Protein AF-A0A955ZT16-F1 (afdb_monomer)

pLDDT: mean 84.68, std 22.2, range [23.47, 98.69]

Sequence (341 aa):
ATGRRGGAEPEDATGRRGGAEPEDAMVRRGGAEPEDAMVRRAILPEAPVWLAEPPLEPLRGFLESAGLPVPRSAGREDDGSLELLEDVGSRTLRDVPDDRREALYREACTLVPRLQRLEADPSRIPAFGRVYDRALVETKGWKWLHWTLPGLLGRPPDTTGSERTRQAFERLAECVLPAPRRLAHRDFKAENLHWRPASDTEAERLVMIDVQGAFMAPPEYDLVCLLYDLQVDLPESLVRALLVETRAQLPDAPPAAESDLRFDALATLRLAKDVSHVVHAGLVRGDRRRWSEIPRGLALLGRAAGRLESRIPELRALTSVIQTLTQAAESADSSRRGRDG

Mean predicted aligned error: 9.72 Å

Foldseek 3Di:
DDDDDDDDDDDDDDDDDDDDDDDDDDDDDDDDDDDPPCLVLPVQDDQDDDDDQDQPPPVQVVCVVLVHFAWDWPDADPVRPDTHTHDLDQAFLLPDDPVCNLVVVLVLLQSLQSQQPDDDDCVRVVQAVFEPDPVLLVSLLSLLQRQVCCLQVVHGDDPVLNVLSVLLSVVLCVLWVVAFWGKDQQQLARSQWRWDPDDPVGHIDIHGPSSSPIHTGHSCQSLLNYLLDLSDDDDVVSSVVSQQVSLCSHPPSDDPVSSLLNSLSSNLSVLSNVLSVQSCCCSPVVPNVSVVSNLSSLVSNLVSLVVCCVVRVSSVSVNVSSVVSNVSVVVVVVVVVVVVD

Structure (mmCIF, N/CA/C/O backbone):
data_AF-A0A955ZT16-F1
#
_entry.id   AF-A0A955ZT16-F1
#
loop_
_atom_site.group_PDB
_atom_site.id
_atom_site.type_symbol
_atom_site.label_atom_id
_atom_site.label_alt_id
_atom_site.label_comp_id
_atom_site.label_asym_id
_atom_site.label_entity_id
_atom_site.label_seq_id
_atom_site.pdbx_PDB_ins_code
_atom_site.Cartn_x
_atom_site.Cartn_y
_atom_site.Cartn_z
_atom_site.occupancy
_atom_site.B_iso_or_equiv
_atom_site.auth_seq_id
_atom_site.auth_comp_id
_atom_site.auth_asym_id
_atom_site.auth_atom_id
_atom_site.pdbx_PDB_model_num
ATOM 1 N N . ALA A 1 1 ? -5.327 34.163 -70.316 1.00 35.75 1 ALA A N 1
ATOM 2 C CA . ALA A 1 1 ? -4.924 35.512 -70.759 1.00 35.75 1 ALA A CA 1
ATOM 3 C C . ALA A 1 1 ? -5.087 36.449 -69.564 1.00 35.75 1 ALA A C 1
ATOM 5 O O . ALA A 1 1 ? -6.206 36.708 -69.163 1.00 35.75 1 ALA A O 1
ATOM 6 N N . THR A 1 2 ? -4.057 36.579 -68.728 1.00 30.08 2 THR A N 1
ATOM 7 C CA . THR A 1 2 ? -3.019 37.635 -68.767 1.00 30.08 2 THR A CA 1
ATOM 8 C C . THR A 1 2 ? -3.525 39.025 -68.395 1.00 30.08 2 THR A C 1
ATOM 10 O O . THR A 1 2 ? -4.251 39.644 -69.162 1.00 30.08 2 THR A O 1
ATOM 13 N N . GLY A 1 3 ? -2.961 39.543 -67.300 1.00 29.81 3 GLY A N 1
ATOM 14 C CA . GLY A 1 3 ? -2.811 40.973 -67.026 1.00 29.81 3 GLY A CA 1
ATOM 15 C C . GLY A 1 3 ? -3.771 41.494 -65.957 1.00 29.81 3 GLY A C 1
ATOM 16 O O . GLY A 1 3 ? -4.921 41.102 -65.923 1.00 29.81 3 GLY A O 1
ATOM 17 N N . ARG A 1 4 ? -3.380 42.397 -65.062 1.00 30.69 4 ARG A N 1
ATOM 18 C CA . ARG A 1 4 ? -2.093 43.064 -64.841 1.00 30.69 4 ARG A CA 1
ATOM 19 C C . ARG A 1 4 ? -2.188 43.761 -63.476 1.00 30.69 4 ARG A C 1
ATOM 21 O O . ARG A 1 4 ? -3.272 44.083 -63.009 1.00 30.69 4 ARG A O 1
ATOM 28 N N . ARG A 1 5 ? -1.016 43.967 -62.880 1.00 30.09 5 ARG A N 1
ATOM 29 C CA . ARG A 1 5 ? -0.729 44.701 -61.642 1.00 30.09 5 ARG A CA 1
ATOM 30 C C . ARG A 1 5 ? -1.315 46.118 -61.630 1.00 30.09 5 ARG A C 1
ATOM 32 O O . ARG A 1 5 ? -1.363 46.754 -62.679 1.00 30.09 5 ARG A O 1
ATOM 39 N N . GLY A 1 6 ? -1.551 46.640 -60.428 1.00 27.83 6 GLY A N 1
ATOM 40 C CA . GLY A 1 6 ? -1.586 48.080 -60.179 1.00 27.83 6 GLY A CA 1
ATOM 41 C C . GLY A 1 6 ? -2.293 48.435 -58.877 1.00 27.83 6 GLY A C 1
ATOM 42 O O . GLY A 1 6 ? -3.496 48.642 -58.887 1.00 27.83 6 GLY A O 1
ATOM 43 N N . GLY A 1 7 ? -1.547 48.505 -57.775 1.00 25.44 7 GLY A N 1
ATOM 44 C CA . GLY A 1 7 ? -2.007 49.088 -56.518 1.00 25.44 7 GLY A CA 1
ATOM 45 C C . GLY A 1 7 ? -0.900 49.976 -55.968 1.00 25.44 7 GLY A C 1
ATOM 46 O O . GLY A 1 7 ? 0.077 49.466 -55.429 1.00 25.44 7 GLY A O 1
ATOM 47 N N . ALA A 1 8 ? -1.035 51.278 -56.198 1.00 28.58 8 ALA A N 1
ATOM 48 C CA . ALA A 1 8 ? -0.350 52.338 -55.479 1.00 28.58 8 ALA A CA 1
ATOM 49 C C . ALA A 1 8 ? -1.450 53.143 -54.777 1.00 28.58 8 ALA A C 1
ATOM 51 O O . ALA A 1 8 ? -2.453 53.486 -55.408 1.00 28.58 8 ALA A O 1
ATOM 52 N N . GLU A 1 9 ? -1.273 53.362 -53.479 1.00 29.47 9 GLU A N 1
ATOM 53 C CA . GLU A 1 9 ? -2.104 54.235 -52.647 1.00 29.47 9 GLU A CA 1
ATOM 54 C C . GLU A 1 9 ? -2.032 55.688 -53.145 1.00 29.47 9 GLU A C 1
ATOM 56 O O . GLU A 1 9 ? -1.082 56.068 -53.843 1.00 29.47 9 GLU A O 1
ATOM 61 N N . PRO A 1 10 ? -3.039 56.507 -52.804 1.00 32.72 10 PRO A N 1
ATOM 62 C CA . PRO A 1 10 ? -2.768 57.445 -51.716 1.00 32.72 10 PRO A CA 1
ATOM 63 C C . PRO A 1 10 ? -3.939 57.686 -50.748 1.00 32.72 10 PRO A C 1
ATOM 65 O O . PRO A 1 10 ? -5.116 57.511 -51.065 1.00 32.72 10 PRO A O 1
ATOM 68 N N . GLU A 1 11 ? -3.534 58.127 -49.560 1.00 27.70 11 GLU A N 1
ATOM 69 C CA . GLU A 1 11 ? -4.298 58.756 -48.482 1.00 27.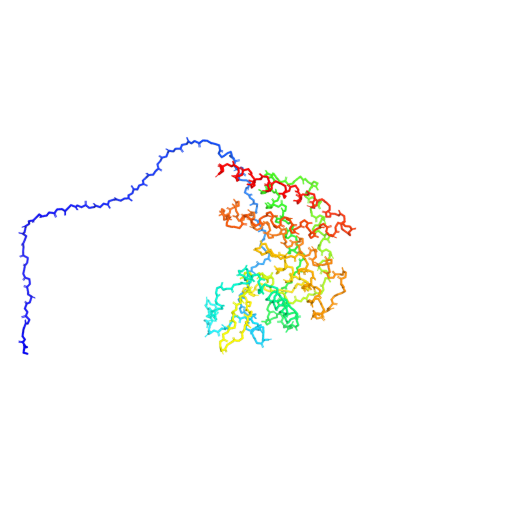70 11 GLU A CA 1
ATOM 70 C C . GLU A 1 11 ? -5.130 59.960 -48.980 1.00 27.70 11 GLU A C 1
ATOM 72 O O . GLU A 1 11 ? -4.663 60.727 -49.820 1.00 27.70 11 GLU A O 1
ATOM 77 N N . ASP A 1 12 ? -6.356 60.161 -48.479 1.00 27.81 12 ASP A N 1
ATOM 78 C CA . ASP A 1 12 ? -6.612 61.089 -47.362 1.00 27.81 12 ASP A CA 1
ATOM 79 C C . ASP A 1 12 ? -8.114 61.150 -46.968 1.00 27.81 12 ASP A C 1
ATOM 81 O O . ASP A 1 12 ? -9.025 60.739 -47.688 1.00 27.81 12 ASP A O 1
ATOM 85 N N . ALA A 1 13 ? -8.321 61.639 -45.753 1.00 26.98 13 ALA A N 1
ATOM 86 C CA . ALA A 1 13 ? -9.442 61.586 -44.829 1.00 26.98 13 ALA A CA 1
ATOM 87 C C . ALA A 1 13 ? -10.835 62.100 -45.273 1.00 26.98 13 ALA A C 1
ATOM 89 O O . ALA A 1 13 ? -10.992 63.160 -45.871 1.00 26.98 13 ALA A O 1
ATOM 90 N N . THR A 1 14 ? -11.896 61.441 -44.784 1.00 27.39 14 THR A N 1
ATOM 91 C CA . THR A 1 14 ? -12.759 61.894 -43.655 1.00 27.39 14 THR A CA 1
ATOM 92 C C . THR A 1 14 ? -14.163 61.265 -43.718 1.00 27.39 14 THR A C 1
ATOM 94 O O . THR A 1 14 ? -14.850 61.357 -44.729 1.00 27.39 14 THR A O 1
ATOM 97 N N . GLY A 1 15 ? -14.651 60.705 -42.597 1.00 25.75 15 GLY A N 1
ATOM 98 C CA . GLY A 1 15 ? -16.102 60.537 -42.402 1.00 25.75 15 GLY A CA 1
ATOM 99 C C . GLY A 1 15 ? -16.607 59.376 -41.537 1.00 25.75 15 GLY A C 1
ATOM 100 O O . GLY A 1 15 ? -17.203 58.455 -42.070 1.00 25.75 15 GLY A O 1
ATOM 101 N N . ARG A 1 16 ? -16.493 59.519 -40.204 1.00 27.94 16 ARG A N 1
ATOM 102 C CA . ARG A 1 16 ? -17.400 59.014 -39.136 1.00 27.94 16 ARG A CA 1
ATOM 103 C C . ARG A 1 16 ? -17.856 57.535 -39.152 1.00 27.94 16 ARG A C 1
ATOM 105 O O . ARG A 1 16 ? -18.678 57.161 -39.980 1.00 27.94 16 ARG A O 1
ATOM 112 N N . ARG A 1 17 ? -17.611 56.826 -38.033 1.00 26.38 17 ARG A N 1
ATOM 113 C CA . ARG A 1 17 ? -18.632 56.354 -37.048 1.00 26.38 17 ARG A CA 1
ATOM 114 C C . ARG A 1 17 ? -18.055 55.310 -36.071 1.00 26.38 17 ARG A C 1
ATOM 116 O O . ARG A 1 17 ? -17.414 54.377 -36.522 1.00 26.38 17 ARG A O 1
ATOM 123 N N . GLY A 1 18 ? -18.416 55.449 -34.786 1.00 27.55 18 GLY A N 1
ATOM 124 C CA . GLY A 1 18 ? -18.412 54.407 -33.736 1.00 27.55 18 GLY A CA 1
ATOM 125 C C . GLY A 1 18 ? -17.019 54.018 -33.239 1.00 27.55 18 GLY A C 1
ATOM 126 O O . GLY A 1 18 ? -16.232 53.477 -33.992 1.00 27.55 18 GLY A O 1
ATOM 127 N N . GLY A 1 19 ? -16.607 54.324 -32.013 1.00 27.28 19 GLY A N 1
ATOM 128 C CA . GLY A 1 19 ? -17.303 54.023 -30.762 1.00 27.28 19 GLY A CA 1
ATOM 129 C C . GLY A 1 19 ? -16.422 53.008 -30.035 1.00 27.28 19 GLY A C 1
ATOM 130 O O . GLY A 1 19 ? -16.426 51.836 -30.393 1.00 27.28 19 GLY A O 1
ATOM 131 N N . ALA A 1 20 ? -15.575 53.508 -29.137 1.00 25.95 20 ALA A N 1
ATOM 132 C CA . ALA A 1 20 ? -14.550 52.741 -28.447 1.00 25.95 20 ALA A CA 1
ATOM 133 C C . ALA A 1 20 ? -15.131 51.904 -27.292 1.00 25.95 20 ALA A C 1
ATOM 135 O O . ALA A 1 20 ? -16.044 52.355 -26.605 1.00 25.95 20 ALA A O 1
ATOM 136 N N . GLU A 1 21 ? -14.491 50.747 -27.102 1.00 31.50 21 GLU A N 1
ATOM 137 C CA . GLU A 1 21 ? -14.477 49.836 -25.944 1.00 31.50 21 GLU A CA 1
ATOM 138 C C . GLU A 1 21 ? -15.718 48.978 -25.646 1.00 31.50 21 GLU A C 1
ATOM 140 O O . GLU A 1 21 ? -16.863 49.353 -25.899 1.00 31.50 21 GLU A O 1
ATOM 145 N N . PRO A 1 22 ? -15.458 47.779 -25.095 1.00 32.53 22 PRO A N 1
ATOM 146 C CA . PRO A 1 22 ? -15.876 47.600 -23.714 1.00 32.53 22 PRO A CA 1
ATOM 147 C C . PRO A 1 22 ? -14.778 47.041 -22.805 1.00 32.53 22 PRO A C 1
ATOM 149 O O . PRO A 1 22 ? -14.162 46.003 -23.060 1.00 32.53 22 PRO A O 1
ATOM 152 N N . GLU A 1 23 ? -14.619 47.761 -21.699 1.00 28.44 23 GLU A N 1
ATOM 153 C CA . GLU A 1 23 ? -14.318 47.252 -20.370 1.00 28.44 23 GLU A CA 1
ATOM 154 C C . GLU A 1 23 ? -15.235 46.071 -20.007 1.00 28.44 23 GLU A C 1
ATOM 156 O O . GLU A 1 23 ? -16.433 46.110 -20.270 1.00 28.44 23 GLU A O 1
ATOM 161 N N . ASP A 1 24 ? -14.694 45.067 -19.316 1.00 27.75 24 ASP A N 1
ATOM 162 C CA . ASP A 1 24 ? -15.475 44.283 -18.355 1.00 27.75 24 ASP A CA 1
ATOM 163 C C . ASP A 1 24 ? -14.572 43.871 -17.185 1.00 27.75 24 ASP A C 1
ATOM 165 O O . ASP A 1 24 ? -14.144 42.729 -17.003 1.00 27.75 24 ASP A O 1
ATOM 169 N N . ALA A 1 25 ? -14.252 44.878 -16.375 1.00 24.16 25 ALA A N 1
ATOM 170 C CA . ALA A 1 25 ? -13.878 44.700 -14.986 1.00 24.16 25 ALA A CA 1
ATOM 171 C C . ALA A 1 25 ? -15.168 44.664 -14.157 1.00 24.16 25 ALA A C 1
ATOM 173 O O . ALA A 1 25 ? -15.783 45.703 -13.926 1.00 24.16 25 ALA A O 1
ATOM 174 N N . MET A 1 26 ? -15.569 43.490 -13.659 1.00 25.55 26 MET A N 1
ATOM 175 C CA . MET A 1 26 ? -16.641 43.411 -12.664 1.00 25.55 26 MET A CA 1
ATOM 176 C C . MET A 1 26 ? -16.084 43.117 -11.272 1.00 25.55 26 MET A C 1
ATOM 178 O O . MET A 1 26 ? -15.785 41.988 -10.885 1.00 25.55 26 MET A O 1
ATOM 182 N N . VAL A 1 27 ? -15.986 44.205 -10.514 1.00 24.95 27 VAL A N 1
ATOM 183 C CA . VAL A 1 27 ? -15.870 44.269 -9.059 1.00 24.95 27 VAL A CA 1
ATOM 184 C C . VAL A 1 27 ? -17.076 43.580 -8.409 1.00 24.95 27 VAL A C 1
ATOM 186 O O . VAL A 1 27 ? -18.221 43.854 -8.761 1.00 24.95 27 VAL A O 1
ATOM 189 N N . ARG A 1 28 ? -16.843 42.768 -7.371 1.00 23.47 28 ARG A N 1
ATOM 190 C CA . ARG A 1 28 ? -17.842 42.512 -6.320 1.00 23.47 28 ARG A CA 1
ATOM 191 C C . ARG A 1 28 ? -17.240 42.828 -4.951 1.00 23.47 28 ARG A C 1
ATOM 193 O O . ARG A 1 28 ? -16.303 42.169 -4.511 1.00 23.47 28 ARG A O 1
ATOM 200 N N . ARG A 1 29 ? -17.804 43.832 -4.271 1.00 24.80 29 ARG A N 1
ATOM 201 C CA . ARG A 1 29 ? -17.676 44.049 -2.822 1.00 24.80 29 ARG A CA 1
ATOM 202 C C . ARG A 1 29 ? -19.006 43.710 -2.151 1.00 24.80 29 ARG A C 1
ATOM 204 O O . ARG A 1 29 ? -20.040 44.172 -2.612 1.00 24.80 29 ARG A O 1
ATOM 211 N N . GLY A 1 30 ? -18.914 43.024 -1.012 1.00 24.45 30 GLY A N 1
ATOM 212 C CA . GLY A 1 30 ? -19.790 43.227 0.145 1.00 24.45 30 GLY A CA 1
ATOM 213 C C . GLY A 1 30 ? -21.131 42.495 0.152 1.00 24.45 30 GLY A C 1
ATOM 214 O O . GLY A 1 30 ? -22.136 43.033 -0.288 1.00 24.45 30 GLY A O 1
ATOM 215 N N . GLY A 1 31 ? -21.150 41.331 0.795 1.00 24.73 31 GLY A N 1
ATOM 216 C CA . GLY A 1 31 ? -22.332 40.765 1.438 1.00 24.73 31 GLY A CA 1
ATOM 217 C C . GLY A 1 31 ? -21.852 39.934 2.620 1.00 24.73 31 GLY A C 1
ATOM 218 O O . GLY A 1 31 ? -21.336 38.840 2.422 1.00 24.73 31 GLY A O 1
ATOM 219 N N . ALA A 1 32 ? -21.905 40.498 3.823 1.00 38.75 32 ALA A N 1
ATOM 220 C CA . ALA A 1 32 ? -21.691 39.745 5.049 1.00 38.75 32 ALA A CA 1
ATOM 221 C C . ALA A 1 32 ? -23.052 39.206 5.493 1.00 38.75 32 ALA A C 1
ATOM 223 O O . ALA A 1 32 ? -23.918 39.999 5.839 1.00 38.75 32 ALA A O 1
ATOM 224 N N . GLU A 1 33 ? -23.212 37.886 5.482 1.00 31.16 33 GLU A N 1
ATOM 225 C CA . GLU A 1 33 ? -24.205 37.161 6.277 1.00 31.16 33 GLU A CA 1
ATOM 226 C C . GLU A 1 33 ? -23.503 35.934 6.904 1.00 31.16 33 GLU A C 1
ATOM 228 O O . GLU A 1 33 ? -22.487 35.469 6.372 1.00 31.16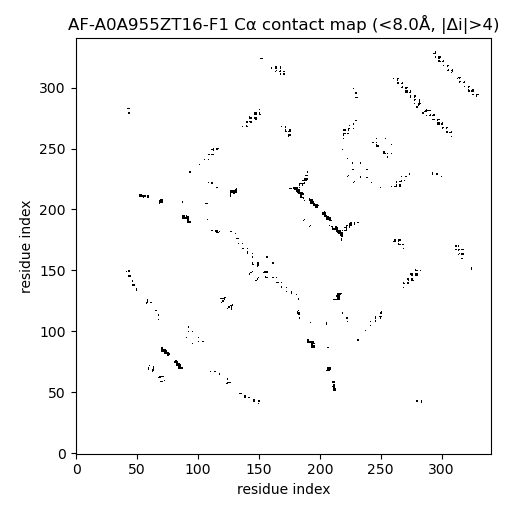 33 GLU A O 1
ATOM 233 N N . PRO A 1 34 ? -23.953 35.497 8.089 1.00 44.47 34 PRO A N 1
ATOM 234 C CA . PRO A 1 34 ? -23.106 34.996 9.164 1.00 44.47 34 PRO A CA 1
ATOM 235 C C . PRO A 1 34 ? -23.159 33.463 9.296 1.00 44.47 34 PRO A C 1
ATOM 237 O O . PRO A 1 34 ? -24.003 32.809 8.702 1.00 44.47 34 PRO A O 1
ATOM 240 N N . GLU A 1 35 ? -22.279 32.903 10.134 1.00 33.12 35 GLU A N 1
ATOM 241 C CA . GLU A 1 35 ? -22.298 31.496 10.596 1.00 33.12 35 GLU A CA 1
ATOM 242 C C . GLU A 1 35 ? -21.611 30.406 9.752 1.00 33.12 35 GLU A C 1
ATOM 244 O O . GLU A 1 35 ? -22.039 29.258 9.770 1.00 33.12 35 GLU A O 1
ATOM 249 N N . ASP A 1 36 ? -20.440 30.668 9.172 1.00 32.50 36 ASP A N 1
ATOM 250 C CA . ASP A 1 36 ? -19.406 29.620 9.194 1.00 32.50 36 ASP A CA 1
ATOM 251 C C . ASP A 1 36 ? -18.456 29.945 10.336 1.00 32.50 36 ASP A C 1
ATOM 253 O O . ASP A 1 36 ? -17.428 30.614 10.201 1.00 32.50 36 ASP A O 1
ATOM 257 N N . ALA A 1 37 ? -18.915 29.536 11.517 1.00 32.84 37 ALA A N 1
ATOM 258 C CA . ALA A 1 37 ? -18.178 29.527 12.757 1.00 32.84 37 ALA A CA 1
ATOM 259 C C . ALA A 1 37 ? -16.747 29.067 12.494 1.00 32.84 37 ALA A C 1
ATOM 261 O O . ALA A 1 37 ? -16.489 27.880 12.323 1.00 32.84 37 ALA A O 1
ATOM 262 N N . MET A 1 38 ? -15.840 30.044 12.460 1.00 33.91 38 MET A N 1
ATOM 263 C CA . MET A 1 38 ? -14.486 29.960 12.977 1.00 33.91 38 MET A CA 1
ATOM 264 C C . MET A 1 38 ? -13.952 28.527 12.924 1.00 33.91 38 MET A C 1
ATOM 266 O O . MET A 1 38 ? -13.775 27.887 13.964 1.00 33.91 38 MET A O 1
ATOM 270 N N . VAL A 1 39 ? -13.709 28.013 11.708 1.00 39.97 39 VAL A N 1
ATOM 271 C CA . VAL A 1 39 ? -12.802 26.883 11.531 1.00 39.97 39 VAL A CA 1
ATOM 272 C C . VAL A 1 39 ? -11.509 27.404 12.114 1.00 39.97 39 VAL A C 1
ATOM 274 O O . VAL A 1 39 ? -10.785 28.168 11.475 1.00 39.97 39 VAL A O 1
ATOM 277 N N . ARG A 1 40 ? -11.275 27.088 13.391 1.00 42.72 40 ARG A N 1
ATOM 278 C CA . ARG A 1 40 ? -9.988 27.258 14.034 1.00 42.72 40 ARG A CA 1
ATOM 279 C C . ARG A 1 40 ? -9.060 26.517 13.101 1.00 42.72 40 ARG A C 1
ATOM 281 O O . ARG A 1 40 ? -9.066 25.289 13.066 1.00 42.72 40 ARG A O 1
ATOM 288 N N . ARG A 1 41 ? -8.353 27.277 12.268 1.00 47.28 41 ARG A N 1
ATOM 289 C CA . ARG A 1 41 ? -7.322 26.788 11.373 1.00 47.28 41 ARG A CA 1
ATOM 290 C C . ARG A 1 41 ? -6.202 26.378 12.317 1.00 47.28 41 ARG A C 1
ATOM 292 O O . ARG A 1 41 ? -5.247 27.114 12.523 1.00 47.28 41 ARG A O 1
ATOM 299 N N . ALA A 1 42 ? -6.390 25.252 13.004 1.00 50.38 42 ALA A N 1
ATOM 300 C CA . ALA A 1 42 ? -5.294 24.494 13.545 1.00 50.38 42 ALA A CA 1
ATOM 301 C C . ALA A 1 42 ? -4.485 24.172 12.299 1.00 50.38 42 ALA A C 1
ATOM 303 O O . ALA A 1 42 ? -4.889 23.342 11.485 1.00 50.38 42 ALA A O 1
ATOM 304 N N . ILE A 1 43 ? -3.447 24.972 12.066 1.00 67.56 43 ILE A N 1
ATOM 305 C CA . ILE A 1 43 ? -2.489 24.716 11.009 1.00 67.56 43 ILE A CA 1
ATOM 306 C C . ILE A 1 43 ? -1.918 23.356 11.386 1.00 67.56 43 ILE A C 1
ATOM 308 O O . ILE A 1 43 ? -1.187 23.237 12.369 1.00 67.56 43 ILE A O 1
ATOM 312 N N . LEU A 1 44 ? -2.391 22.314 10.698 1.00 78.50 44 LEU A N 1
ATOM 313 C CA . LEU A 1 44 ? -1.893 20.968 10.913 1.00 78.50 44 LEU A CA 1
ATOM 314 C C . LEU A 1 44 ? -0.389 21.023 10.615 1.00 78.50 44 LEU A C 1
ATOM 316 O O . LEU A 1 44 ? -0.005 21.625 9.609 1.00 78.50 44 LEU A O 1
ATOM 320 N N . PRO A 1 45 ? 0.466 20.472 11.489 1.00 83.00 45 PRO A N 1
ATOM 321 C CA . PRO A 1 45 ? 1.908 20.565 11.300 1.00 83.00 45 PRO A CA 1
ATOM 322 C C . PRO A 1 45 ? 2.323 19.852 10.012 1.00 83.00 45 PRO A C 1
ATOM 324 O O . PRO A 1 45 ? 1.682 18.884 9.606 1.00 83.00 45 PRO A O 1
ATOM 327 N N . GLU A 1 46 ? 3.415 20.275 9.382 1.00 81.62 46 GLU A N 1
ATOM 328 C CA . GLU A 1 46 ? 3.970 19.536 8.247 1.00 81.62 46 GLU A CA 1
ATOM 329 C C . GLU A 1 46 ? 4.570 18.207 8.712 1.00 81.62 46 GLU A C 1
ATOM 331 O O . GLU A 1 46 ? 5.192 18.121 9.774 1.00 81.62 46 GLU A O 1
ATOM 336 N N . ALA A 1 47 ? 4.368 17.150 7.923 1.00 74.38 47 ALA A N 1
ATOM 337 C CA . ALA A 1 47 ? 5.011 15.875 8.199 1.00 74.38 47 ALA A CA 1
ATOM 338 C C . ALA A 1 47 ? 6.503 15.995 7.882 1.00 74.38 47 ALA A C 1
ATOM 340 O O . ALA A 1 47 ? 6.848 16.597 6.863 1.00 74.38 47 ALA A O 1
ATOM 341 N N . PRO A 1 48 ? 7.383 15.365 8.675 1.00 73.56 48 PRO A N 1
ATOM 342 C CA . PRO A 1 48 ? 8.788 15.320 8.313 1.00 73.56 48 PRO A CA 1
ATOM 343 C C . PRO A 1 48 ? 8.963 14.604 6.961 1.00 73.56 48 PRO A C 1
ATOM 345 O O . PRO A 1 48 ? 8.147 13.755 6.576 1.00 73.56 48 PRO A O 1
ATOM 348 N N . VAL A 1 49 ? 9.997 14.983 6.212 1.00 69.31 49 VAL A N 1
ATOM 349 C CA . VAL A 1 49 ? 10.295 14.403 4.897 1.00 69.31 49 VAL A CA 1
ATOM 350 C C . VAL A 1 49 ? 11.167 13.171 5.098 1.00 69.31 49 VAL A C 1
ATOM 352 O O . VAL A 1 49 ? 12.285 13.279 5.590 1.00 69.31 49 VAL A O 1
ATOM 355 N N . TRP A 1 50 ? 10.651 12.003 4.717 1.00 60.72 50 TRP A N 1
ATOM 356 C CA . TRP A 1 50 ? 11.326 10.723 4.968 1.00 60.72 50 TRP A CA 1
ATOM 357 C C . TRP A 1 50 ? 11.862 10.060 3.703 1.00 60.72 50 TRP A C 1
ATOM 359 O O . TRP A 1 50 ? 12.846 9.339 3.779 1.00 60.72 50 TRP A O 1
ATOM 369 N N . LEU A 1 51 ? 11.256 10.321 2.540 1.00 62.06 51 LEU A N 1
ATOM 370 C CA . LEU A 1 51 ? 11.759 9.894 1.234 1.00 62.06 51 LEU A CA 1
ATOM 371 C C . LEU A 1 51 ? 11.342 10.901 0.162 1.00 62.06 51 LEU A C 1
ATOM 373 O O . LEU A 1 51 ? 10.159 11.228 0.056 1.00 62.06 51 LEU A O 1
ATOM 377 N N . ALA A 1 52 ? 12.300 11.326 -0.658 1.00 72.81 52 ALA A N 1
ATOM 378 C CA . ALA A 1 52 ? 12.006 11.909 -1.960 1.00 72.81 52 ALA A CA 1
ATOM 379 C C . ALA A 1 52 ? 11.565 10.802 -2.935 1.00 72.81 52 ALA A C 1
ATOM 381 O O . ALA A 1 52 ? 11.936 9.629 -2.777 1.00 72.81 52 ALA A O 1
ATOM 382 N N . GLU A 1 53 ? 10.757 11.161 -3.930 1.00 77.88 53 GLU A N 1
ATOM 383 C CA . GLU A 1 53 ? 10.501 10.267 -5.058 1.00 77.88 53 GLU A CA 1
ATOM 384 C C . GLU A 1 53 ? 11.782 10.130 -5.886 1.00 77.88 53 GLU A C 1
ATOM 386 O O . GLU A 1 53 ? 12.391 11.142 -6.235 1.00 77.88 53 GLU A O 1
ATOM 391 N N . PRO A 1 54 ? 12.254 8.899 -6.138 1.00 88.00 54 PRO A N 1
ATOM 392 C CA . PRO A 1 54 ? 13.433 8.687 -6.959 1.00 88.00 54 PRO A CA 1
ATOM 393 C C . PRO A 1 54 ? 13.068 8.825 -8.446 1.00 88.00 54 PRO A C 1
ATOM 395 O O . PRO A 1 54 ? 11.885 8.797 -8.796 1.00 88.00 54 PRO A O 1
ATOM 398 N N . PRO A 1 55 ? 14.073 8.927 -9.329 1.00 90.69 55 PRO A N 1
ATOM 399 C CA . PRO A 1 55 ? 13.842 8.862 -10.767 1.00 90.69 55 PRO A CA 1
ATOM 400 C C . PRO A 1 55 ? 13.198 7.532 -11.187 1.00 90.69 55 PRO A C 1
ATOM 402 O O . PRO A 1 55 ? 13.343 6.507 -10.514 1.00 90.69 55 PRO A O 1
ATOM 405 N N . LEU A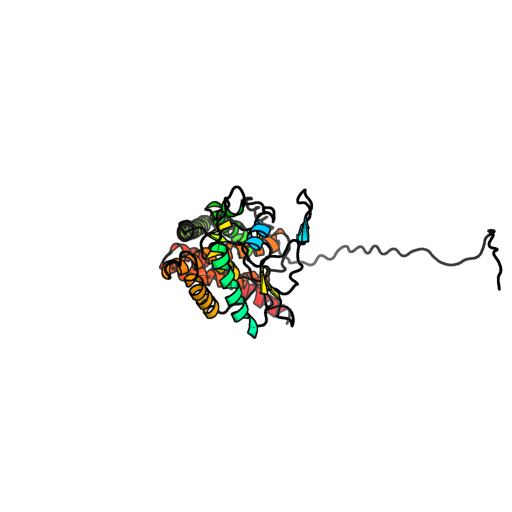 1 56 ? 12.506 7.559 -12.330 1.00 92.94 56 LEU A N 1
ATOM 406 C CA . LEU A 1 56 ? 11.849 6.392 -12.924 1.00 92.94 56 LEU A CA 1
ATOM 407 C C . LEU A 1 56 ? 12.840 5.310 -13.357 1.00 92.94 56 LEU A C 1
ATOM 409 O O . LEU A 1 56 ? 12.640 4.117 -13.107 1.00 92.94 56 LEU A O 1
ATOM 413 N N . GLU A 1 57 ? 13.940 5.739 -13.961 1.00 93.88 57 GLU A N 1
ATOM 414 C CA . GLU A 1 57 ? 15.033 4.872 -14.371 1.00 93.88 57 GLU A CA 1
ATOM 415 C C . GLU A 1 57 ? 16.118 4.788 -13.289 1.00 93.88 57 GLU A C 1
ATOM 417 O O . GLU A 1 57 ? 16.341 5.754 -12.555 1.00 93.88 57 GLU A O 1
ATOM 422 N N . PRO A 1 58 ? 16.820 3.647 -13.159 1.00 95.25 58 PRO A N 1
ATOM 423 C CA . PRO A 1 58 ? 16.823 2.477 -14.052 1.00 95.25 58 PRO A CA 1
ATOM 424 C C . PRO A 1 58 ? 15.761 1.411 -13.727 1.00 95.25 58 PRO A C 1
ATOM 426 O O . PRO A 1 58 ? 15.793 0.311 -14.282 1.00 95.25 58 PRO A O 1
ATOM 429 N N . LEU A 1 59 ? 14.865 1.677 -12.770 1.00 97.38 59 LEU A N 1
ATOM 430 C CA . LEU A 1 59 ? 13.919 0.673 -12.291 1.00 97.38 59 LEU A CA 1
ATOM 431 C C . LEU A 1 59 ? 12.931 0.256 -13.384 1.00 97.38 59 LEU A C 1
ATOM 433 O O . LEU A 1 59 ? 12.737 -0.940 -13.578 1.00 97.38 59 LEU A O 1
ATOM 437 N N . ARG A 1 60 ? 12.321 1.206 -14.100 1.00 97.31 60 ARG A N 1
ATOM 438 C CA . ARG A 1 60 ? 11.354 0.901 -15.166 1.00 97.31 60 ARG A CA 1
ATOM 439 C C . ARG A 1 60 ? 11.955 -0.030 -16.220 1.00 97.31 60 ARG A C 1
ATOM 441 O O . ARG A 1 60 ? 11.388 -1.093 -16.468 1.00 97.31 60 ARG A O 1
ATOM 448 N N . GLY A 1 61 ? 13.120 0.313 -16.775 1.00 97.06 61 GLY A N 1
ATOM 449 C CA . GLY A 1 61 ? 13.810 -0.526 -17.756 1.00 97.06 61 GLY A CA 1
ATOM 450 C C . GLY A 1 61 ? 14.195 -1.901 -17.202 1.00 97.06 61 GLY A C 1
ATOM 451 O O . GLY A 1 61 ? 14.098 -2.906 -17.907 1.00 97.06 61 GLY A O 1
ATOM 452 N N . PHE A 1 62 ? 14.559 -1.986 -15.919 1.00 98.31 62 PHE A N 1
ATOM 453 C CA . PHE A 1 62 ? 14.802 -3.268 -15.257 1.00 98.31 62 PHE A CA 1
ATOM 454 C C . PHE A 1 62 ? 13.538 -4.139 -15.192 1.00 98.31 62 PHE A C 1
ATOM 456 O O . PHE A 1 62 ? 13.590 -5.306 -15.585 1.00 98.31 62 PHE A O 1
ATOM 463 N N . LEU A 1 63 ? 12.399 -3.581 -14.766 1.00 98.44 63 LEU A N 1
ATOM 464 C CA . LEU A 1 63 ? 11.120 -4.300 -14.710 1.00 98.44 63 LEU A CA 1
ATOM 465 C C . LEU A 1 63 ? 10.676 -4.770 -16.104 1.00 98.44 63 LEU A C 1
ATOM 467 O O . LEU A 1 63 ? 10.278 -5.925 -16.260 1.00 98.44 63 LEU A O 1
ATOM 471 N N . GLU A 1 64 ? 10.811 -3.909 -17.115 1.00 97.56 64 GLU A N 1
ATOM 472 C CA . GLU A 1 64 ? 10.534 -4.245 -18.516 1.00 97.56 64 GLU A CA 1
ATOM 473 C C . GLU A 1 64 ? 11.404 -5.417 -18.993 1.00 97.56 64 GLU A C 1
ATOM 475 O O . GLU A 1 64 ? 10.886 -6.396 -19.530 1.00 97.56 64 GLU A O 1
ATOM 480 N N . SER A 1 65 ? 12.717 -5.367 -18.736 1.00 97.62 65 SER A N 1
ATOM 481 C CA . SER A 1 65 ? 13.650 -6.439 -19.117 1.00 97.62 65 SER A CA 1
ATOM 482 C C . SER A 1 65 ? 13.355 -7.774 -18.421 1.00 97.62 65 SER A C 1
ATOM 484 O O . SER A 1 65 ? 13.643 -8.838 -18.967 1.00 97.62 65 SER A O 1
ATOM 486 N N . ALA A 1 66 ? 12.727 -7.726 -17.241 1.00 97.88 66 ALA A N 1
ATOM 487 C CA . ALA A 1 66 ? 12.253 -8.891 -16.502 1.00 97.88 66 ALA A CA 1
ATOM 488 C C . ALA A 1 66 ? 10.859 -9.381 -16.956 1.00 97.88 66 ALA A C 1
ATOM 490 O O . ALA A 1 66 ? 10.280 -10.287 -16.351 1.00 97.88 66 ALA A O 1
ATOM 491 N N . GLY A 1 67 ? 10.298 -8.782 -18.011 1.00 96.44 67 GLY A N 1
ATOM 492 C CA . GLY A 1 67 ? 9.004 -9.139 -18.587 1.00 96.44 67 GLY A CA 1
ATOM 493 C C . GLY A 1 67 ? 7.800 -8.687 -17.761 1.00 96.44 67 GLY A C 1
ATOM 494 O O . GLY A 1 67 ? 6.686 -9.160 -18.009 1.00 96.44 67 GLY A O 1
ATOM 495 N N . LEU A 1 68 ? 7.986 -7.821 -16.758 1.00 97.50 68 LEU A N 1
ATOM 496 C CA . LEU A 1 68 ? 6.864 -7.212 -16.052 1.00 97.50 68 LEU A CA 1
ATOM 497 C C . LEU A 1 68 ? 6.211 -6.139 -16.923 1.00 97.50 68 LEU A C 1
ATOM 499 O O . LEU A 1 68 ? 6.905 -5.424 -17.648 1.00 97.50 68 LEU A O 1
ATOM 503 N N . PRO A 1 69 ? 4.878 -6.006 -16.856 1.00 96.50 69 PRO A N 1
ATOM 504 C CA . PRO A 1 69 ? 4.189 -5.062 -17.705 1.00 96.50 69 PRO A CA 1
ATOM 505 C C . PRO A 1 69 ? 4.308 -3.648 -17.132 1.00 96.50 69 PRO A C 1
ATOM 507 O O . PRO A 1 69 ? 3.616 -3.280 -16.184 1.00 96.50 69 PRO A O 1
ATOM 510 N N . VAL A 1 70 ? 5.185 -2.858 -17.735 1.00 97.19 70 VAL A N 1
ATOM 511 C CA . VAL A 1 70 ? 5.368 -1.420 -17.495 1.00 97.19 70 VAL A CA 1
ATOM 512 C C . VAL A 1 70 ? 5.337 -0.689 -18.844 1.00 97.19 70 VAL A C 1
ATOM 514 O O . VAL A 1 70 ? 5.531 -1.347 -19.871 1.00 97.19 70 VAL A O 1
ATOM 517 N N . PRO A 1 71 ? 5.096 0.636 -18.890 1.00 96.31 71 PRO A N 1
ATOM 518 C CA . PRO A 1 71 ? 5.172 1.387 -20.136 1.00 96.31 71 PRO A CA 1
ATOM 519 C C . PRO A 1 71 ? 6.538 1.202 -20.800 1.00 96.31 71 PRO A C 1
ATOM 521 O O . PRO A 1 71 ? 7.581 1.395 -20.158 1.00 96.31 71 PRO A O 1
ATOM 524 N N . ARG A 1 72 ? 6.536 0.838 -22.086 1.00 95.06 72 ARG A N 1
ATOM 525 C CA . ARG A 1 72 ? 7.772 0.781 -22.877 1.00 95.06 72 ARG A CA 1
ATOM 526 C C . ARG A 1 72 ? 8.355 2.179 -23.032 1.00 95.06 72 ARG A C 1
ATOM 528 O O . ARG A 1 72 ? 7.604 3.136 -23.203 1.00 95.06 72 ARG A O 1
ATOM 535 N N . SER A 1 73 ? 9.677 2.300 -23.020 1.00 94.69 73 SER A N 1
ATOM 536 C CA . SER A 1 73 ? 10.331 3.566 -23.365 1.00 94.69 73 SER A CA 1
ATOM 537 C C . SER A 1 73 ? 10.508 3.673 -24.879 1.00 94.69 73 SER A C 1
ATOM 539 O O . SER A 1 73 ? 10.991 2.743 -25.525 1.00 94.69 73 SER A O 1
ATOM 541 N N . ALA A 1 74 ? 10.106 4.808 -25.447 1.00 93.75 74 ALA A N 1
ATOM 542 C CA . ALA A 1 74 ? 10.347 5.167 -26.844 1.00 93.75 74 ALA A CA 1
ATOM 543 C C . ALA A 1 74 ? 11.608 6.035 -27.016 1.00 93.75 74 ALA A C 1
ATOM 545 O O . ALA A 1 74 ? 12.048 6.266 -28.142 1.00 93.75 74 ALA A O 1
ATOM 546 N N . GLY A 1 75 ? 12.192 6.512 -25.915 1.00 91.06 75 GLY A N 1
ATOM 547 C CA . GLY A 1 75 ? 13.385 7.351 -25.897 1.00 91.06 75 GLY A CA 1
ATOM 548 C C . GLY A 1 75 ? 13.445 8.219 -24.643 1.00 91.06 75 GLY A C 1
ATOM 549 O O . GLY A 1 75 ? 12.433 8.440 -23.979 1.00 91.06 75 GLY A O 1
ATOM 550 N N . ARG A 1 76 ? 14.635 8.720 -24.317 1.00 91.44 76 ARG A N 1
ATOM 551 C CA . ARG A 1 76 ? 14.852 9.684 -23.232 1.00 91.44 76 ARG A CA 1
ATOM 552 C C . ARG A 1 76 ? 15.997 10.624 -23.580 1.00 91.44 76 ARG A C 1
ATOM 554 O O . ARG A 1 76 ? 16.878 10.239 -24.346 1.00 91.44 76 ARG A O 1
ATOM 561 N N . GLU A 1 77 ? 15.990 11.803 -22.982 1.00 90.50 77 GLU A N 1
ATOM 562 C CA . GLU A 1 77 ? 17.132 12.717 -23.016 1.00 90.50 77 GLU A CA 1
ATOM 563 C C . GLU A 1 77 ? 18.276 12.183 -22.139 1.00 90.50 77 GLU A C 1
ATOM 565 O O . GLU A 1 77 ? 18.043 11.532 -21.113 1.00 90.50 77 GLU A O 1
ATOM 570 N N . ASP A 1 78 ? 19.521 12.466 -22.531 1.00 83.38 78 ASP A N 1
ATOM 571 C CA . ASP A 1 78 ? 20.721 11.980 -21.832 1.00 83.38 78 ASP A CA 1
ATOM 572 C C . ASP A 1 78 ? 20.827 12.516 -20.395 1.00 83.38 78 ASP A C 1
ATOM 574 O O . ASP A 1 78 ? 21.375 11.850 -19.514 1.00 83.38 78 ASP A O 1
ATOM 578 N N . ASP A 1 79 ? 20.279 13.708 -20.148 1.00 84.19 79 ASP A N 1
ATOM 579 C CA . ASP A 1 79 ? 20.256 14.355 -18.834 1.00 84.19 79 ASP A CA 1
ATOM 580 C C . ASP A 1 79 ? 19.114 13.864 -17.922 1.00 84.19 79 ASP A C 1
ATOM 582 O O . ASP A 1 79 ? 19.046 14.255 -16.755 1.00 84.19 79 ASP A O 1
ATOM 586 N N . GLY A 1 80 ? 18.232 12.993 -18.429 1.00 78.19 80 GLY A N 1
ATOM 587 C CA . GLY A 1 80 ? 17.100 12.436 -17.689 1.00 78.19 80 GLY A CA 1
ATOM 588 C C . GLY A 1 80 ? 15.957 13.421 -17.426 1.00 78.19 80 GLY A C 1
ATOM 589 O O . GLY A 1 80 ? 15.082 13.120 -16.614 1.00 78.19 80 GLY A O 1
ATOM 590 N N . SER A 1 81 ? 15.944 14.584 -18.083 1.00 85.62 81 SER A N 1
ATOM 591 C CA . SER A 1 81 ? 14.891 15.596 -17.920 1.00 85.62 81 SER A CA 1
ATOM 592 C C . SER A 1 81 ? 13.566 15.215 -18.587 1.00 85.62 81 SER A C 1
ATOM 594 O O . SER A 1 81 ? 12.504 15.666 -18.152 1.00 85.62 81 SER A O 1
ATOM 596 N N . LEU A 1 82 ? 13.622 14.377 -19.625 1.00 90.00 82 LEU A N 1
ATOM 597 C CA . LEU A 1 82 ? 12.468 13.947 -20.404 1.00 90.00 82 LEU A CA 1
ATOM 598 C C . LEU A 1 82 ? 12.575 12.459 -20.749 1.00 90.00 82 LEU A C 1
ATOM 600 O O . LEU A 1 82 ? 13.606 11.989 -21.230 1.00 90.00 82 LEU A O 1
ATOM 604 N N . GLU A 1 83 ? 11.477 11.733 -20.558 1.00 92.19 83 GLU A N 1
ATOM 605 C CA . GLU A 1 83 ? 11.324 10.340 -20.969 1.00 92.19 83 GLU A CA 1
ATOM 606 C C . GLU A 1 83 ? 10.005 10.182 -21.729 1.00 92.19 83 GLU A C 1
ATOM 608 O O . GLU A 1 83 ? 8.943 10.590 -21.253 1.00 92.19 83 GLU A O 1
ATOM 613 N N . LEU A 1 84 ? 10.077 9.607 -22.930 1.00 95.31 84 LEU A N 1
ATOM 614 C CA . LEU A 1 84 ? 8.918 9.300 -23.754 1.00 95.31 84 LEU A CA 1
ATOM 615 C C . LEU A 1 84 ? 8.499 7.854 -23.499 1.00 95.31 84 LEU A C 1
ATOM 617 O O . LEU A 1 84 ? 9.248 6.919 -23.785 1.00 95.31 84 LEU A O 1
ATOM 621 N N . LEU A 1 85 ? 7.288 7.676 -22.982 1.00 95.94 85 LEU A N 1
ATOM 622 C CA . LEU A 1 85 ? 6.739 6.377 -22.612 1.00 95.94 85 LEU A CA 1
ATOM 623 C C . LEU A 1 85 ? 5.558 5.994 -23.504 1.00 95.94 85 LEU A C 1
ATOM 625 O O . LEU A 1 85 ? 4.866 6.849 -24.057 1.00 95.94 85 LEU A O 1
ATOM 629 N N . GLU A 1 86 ? 5.324 4.691 -23.618 1.00 94.88 86 GLU A N 1
ATOM 630 C CA . GLU A 1 86 ? 4.115 4.125 -24.205 1.00 94.88 86 GLU A CA 1
ATOM 631 C C . GLU A 1 86 ? 2.859 4.695 -23.530 1.00 94.88 86 GLU A C 1
ATOM 633 O O . GLU A 1 86 ? 2.735 4.676 -22.304 1.00 94.88 86 GLU A O 1
ATOM 638 N N . ASP A 1 87 ? 1.894 5.132 -24.341 1.00 93.50 87 ASP A N 1
ATOM 639 C CA . ASP A 1 87 ? 0.550 5.438 -23.860 1.00 93.50 87 ASP A CA 1
ATOM 640 C C . ASP A 1 87 ? -0.193 4.131 -23.547 1.00 93.50 87 ASP A C 1
ATOM 642 O O . ASP A 1 87 ? -0.533 3.332 -24.428 1.00 93.50 87 ASP A O 1
ATOM 646 N N . VAL A 1 88 ? -0.429 3.899 -22.258 1.00 93.06 88 VAL A N 1
ATOM 647 C CA . VAL A 1 88 ? -1.123 2.711 -21.745 1.00 93.06 88 VAL A CA 1
ATOM 648 C C . VAL A 1 88 ? -2.649 2.873 -21.721 1.00 93.06 88 VAL A C 1
ATOM 650 O O . VAL A 1 88 ? -3.356 1.948 -21.319 1.00 93.06 88 VAL A O 1
ATOM 653 N N . GLY A 1 89 ? -3.167 4.011 -22.194 1.00 91.81 89 GLY A N 1
ATOM 654 C CA . GLY A 1 89 ? -4.582 4.363 -22.204 1.00 91.81 89 GLY A CA 1
ATOM 655 C C . GLY A 1 89 ? -5.083 4.872 -20.851 1.00 91.81 89 GLY A C 1
ATOM 656 O O . GLY A 1 89 ? -4.351 4.925 -19.871 1.00 91.81 89 GLY A O 1
ATOM 657 N N . SER A 1 90 ? -6.365 5.235 -20.775 1.00 92.56 90 SER A N 1
ATOM 658 C CA . SER A 1 90 ? -6.979 5.848 -19.583 1.00 92.56 90 SER A CA 1
ATOM 659 C C . SER A 1 90 ? -7.789 4.890 -18.704 1.00 92.56 90 SER A C 1
ATOM 661 O O . SER A 1 90 ? -8.312 5.298 -17.670 1.00 92.56 90 SER A O 1
ATOM 663 N N . ARG A 1 91 ? -7.938 3.624 -19.111 1.00 94.56 91 ARG A N 1
ATOM 664 C CA . ARG A 1 91 ? -8.722 2.634 -18.365 1.00 94.56 91 ARG A CA 1
ATOM 665 C C . ARG A 1 91 ? -7.870 2.024 -17.265 1.00 94.56 91 ARG A C 1
ATOM 667 O O . ARG A 1 91 ? -6.853 1.396 -17.546 1.00 94.56 91 ARG A O 1
ATOM 674 N N . THR A 1 92 ? -8.326 2.168 -16.030 1.00 96.50 92 THR A N 1
ATOM 675 C CA . THR A 1 92 ? -7.655 1.623 -14.846 1.00 96.50 92 THR A CA 1
ATOM 676 C C . THR A 1 92 ? -8.539 0.584 -14.166 1.00 96.50 92 THR A C 1
ATOM 678 O O . THR A 1 92 ? -9.740 0.493 -14.451 1.00 96.50 92 THR A O 1
ATOM 681 N N . LEU A 1 93 ? -7.967 -0.219 -13.268 1.00 96.25 93 LEU A N 1
ATOM 682 C CA . LEU A 1 93 ? -8.744 -1.157 -12.455 1.00 96.25 93 LEU A CA 1
ATOM 683 C C . LEU A 1 93 ? -9.752 -0.456 -11.541 1.00 96.25 93 LEU A C 1
ATOM 685 O O . LEU A 1 93 ? -10.691 -1.102 -11.079 1.00 96.25 93 LEU A O 1
ATOM 689 N N . ARG A 1 94 ? -9.597 0.854 -11.305 1.00 95.38 94 ARG A N 1
ATOM 690 C CA . ARG A 1 94 ? -10.570 1.655 -10.557 1.00 95.38 94 ARG A CA 1
ATOM 691 C C . ARG A 1 94 ? -11.951 1.636 -11.211 1.00 95.38 94 ARG A C 1
ATOM 693 O O . ARG A 1 94 ? -12.954 1.529 -10.512 1.00 95.38 94 ARG A O 1
ATOM 700 N N . ASP A 1 95 ? -11.983 1.703 -12.539 1.00 93.19 95 ASP A N 1
ATOM 701 C CA . ASP A 1 95 ? -13.200 1.911 -13.333 1.00 93.19 95 ASP A CA 1
ATOM 702 C C . ASP A 1 95 ? -13.619 0.640 -14.090 1.00 93.19 95 ASP A C 1
ATOM 704 O O . ASP A 1 95 ? -14.275 0.689 -15.133 1.00 93.19 95 ASP A O 1
ATOM 708 N N . VAL A 1 96 ? -13.196 -0.525 -13.591 1.00 91.75 96 VAL A N 1
ATOM 709 C CA . VAL A 1 96 ? -13.464 -1.812 -14.233 1.00 91.75 96 VAL A CA 1
ATOM 710 C C . VAL A 1 96 ? -14.938 -2.232 -14.071 1.00 91.75 96 VAL A C 1
ATOM 712 O O . VAL A 1 96 ? -15.475 -2.164 -12.954 1.00 91.75 96 VAL A O 1
ATOM 715 N N . PRO A 1 97 ? -15.589 -2.718 -15.149 1.00 91.94 97 PRO A N 1
ATOM 716 C CA . PRO A 1 97 ? -16.922 -3.315 -15.080 1.00 91.94 97 PRO A CA 1
ATOM 717 C C . PRO A 1 97 ? -17.005 -4.481 -14.084 1.00 91.94 97 PRO A C 1
ATOM 719 O O . PRO A 1 97 ? -16.052 -5.252 -13.938 1.00 91.94 97 PRO A O 1
ATOM 722 N N . ASP A 1 98 ? -18.149 -4.630 -13.411 1.00 92.19 98 ASP A N 1
ATOM 723 C CA . ASP A 1 98 ? -18.337 -5.627 -12.345 1.00 92.19 98 ASP A CA 1
ATOM 724 C C . ASP A 1 98 ? -18.111 -7.072 -12.826 1.00 92.19 98 ASP A C 1
ATOM 726 O O . ASP A 1 98 ? -17.510 -7.871 -12.109 1.00 92.19 98 ASP A O 1
ATOM 730 N N . ASP A 1 99 ? -18.513 -7.397 -14.057 1.00 92.94 99 ASP A N 1
ATOM 731 C CA . ASP A 1 99 ? -18.352 -8.718 -14.681 1.00 92.94 99 ASP A CA 1
ATOM 732 C C . ASP A 1 99 ? -16.888 -9.073 -14.995 1.00 92.94 99 ASP A C 1
ATOM 734 O O . ASP A 1 99 ? -16.543 -10.246 -15.138 1.00 92.94 99 ASP A O 1
ATOM 738 N N . ARG A 1 100 ? -16.007 -8.068 -15.072 1.00 91.75 100 ARG A N 1
ATOM 739 C CA . ARG A 1 100 ? -14.565 -8.234 -15.324 1.00 91.75 100 ARG A CA 1
ATOM 740 C C . ARG A 1 100 ? -13.708 -8.031 -14.083 1.00 91.75 100 ARG A C 1
ATOM 742 O O . ARG A 1 100 ? -12.554 -8.461 -14.077 1.00 91.75 100 ARG A O 1
ATOM 749 N N . ARG A 1 101 ? -14.257 -7.406 -13.036 1.00 93.94 101 ARG A N 1
ATOM 750 C CA . ARG A 1 101 ? -13.516 -6.998 -11.836 1.00 93.94 101 ARG A CA 1
ATOM 751 C C . ARG A 1 101 ? -12.755 -8.153 -11.208 1.00 93.94 101 ARG A C 1
ATOM 753 O O . ARG A 1 101 ? -11.554 -8.040 -11.001 1.00 93.94 101 ARG A O 1
ATOM 760 N N . GLU A 1 102 ? -13.429 -9.262 -10.925 1.00 96.06 102 GLU A N 1
ATOM 761 C CA . GLU A 1 102 ? -12.787 -10.399 -10.263 1.00 96.06 102 GLU A CA 1
ATOM 762 C C . GLU A 1 102 ? -11.627 -10.971 -11.097 1.00 96.06 102 GLU A C 1
ATOM 764 O O . GLU A 1 102 ? -10.541 -11.197 -10.563 1.00 96.06 102 GLU A O 1
ATOM 769 N N . ALA A 1 103 ? -11.835 -11.171 -12.401 1.00 95.25 103 ALA A N 1
ATOM 770 C CA . ALA A 1 103 ? -10.815 -11.727 -13.286 1.00 95.25 103 ALA A CA 1
ATOM 771 C C . ALA A 1 103 ? -9.571 -10.826 -13.362 1.00 95.25 103 ALA A C 1
ATOM 773 O O . ALA A 1 103 ? -8.452 -11.309 -13.192 1.00 95.25 103 ALA A O 1
ATOM 774 N N . LEU A 1 104 ? -9.769 -9.517 -13.533 1.00 95.81 104 LEU A N 1
ATOM 775 C CA . LEU A 1 104 ? -8.678 -8.550 -13.649 1.00 95.81 104 LEU A CA 1
ATOM 776 C C . LEU A 1 104 ? -7.947 -8.310 -12.320 1.00 95.81 104 LEU A C 1
ATOM 778 O O . LEU A 1 104 ? -6.726 -8.170 -12.308 1.00 95.81 104 LEU A O 1
ATOM 782 N N . TYR A 1 105 ? -8.649 -8.326 -11.183 1.00 97.75 105 TYR A N 1
ATOM 783 C CA . TYR A 1 105 ? -7.992 -8.277 -9.872 1.00 97.75 105 TYR A CA 1
ATOM 784 C C . TYR A 1 105 ? -7.174 -9.542 -9.596 1.00 97.75 105 TYR A C 1
ATOM 786 O O . TYR A 1 105 ? -6.073 -9.450 -9.051 1.00 97.75 105 TYR A O 1
ATOM 794 N N . ARG A 1 106 ? -7.666 -10.716 -10.010 1.00 97.44 106 ARG A N 1
ATOM 795 C CA . ARG A 1 106 ? -6.899 -11.964 -9.929 1.00 97.44 106 ARG A CA 1
ATOM 796 C C . ARG A 1 106 ? -5.640 -11.902 -10.787 1.00 97.44 106 ARG A C 1
ATOM 798 O O . ARG A 1 106 ? -4.571 -12.248 -10.293 1.00 97.44 106 ARG A O 1
ATOM 805 N N . GLU A 1 107 ? -5.740 -11.404 -12.019 1.00 96.62 107 GLU A N 1
ATOM 806 C CA . GLU A 1 107 ? -4.580 -11.179 -12.889 1.00 96.62 107 GLU A CA 1
ATOM 807 C C . GLU A 1 107 ? -3.577 -10.207 -12.249 1.00 96.62 107 GLU A C 1
ATOM 809 O O . GLU A 1 107 ? -2.389 -10.523 -12.164 1.00 96.62 107 GLU A O 1
ATOM 814 N N . ALA A 1 108 ? -4.044 -9.076 -11.710 1.00 97.94 108 ALA A N 1
ATOM 815 C CA . ALA A 1 108 ? -3.197 -8.092 -11.037 1.00 97.94 108 ALA A CA 1
ATOM 816 C C . ALA A 1 108 ? -2.433 -8.700 -9.857 1.00 97.94 108 ALA A C 1
ATOM 818 O O . ALA A 1 108 ? -1.228 -8.496 -9.711 1.00 97.94 108 ALA A O 1
ATOM 819 N N . CYS A 1 109 ? -3.106 -9.514 -9.047 1.00 98.44 109 CYS A N 1
ATOM 820 C CA . CYS A 1 109 ? -2.484 -10.238 -7.948 1.00 98.44 109 CYS A CA 1
ATOM 821 C C . CYS A 1 109 ? -1.349 -11.175 -8.406 1.00 98.44 109 CYS A C 1
ATOM 823 O O . CYS A 1 109 ? -0.366 -11.325 -7.679 1.00 98.44 109 CYS A O 1
ATOM 825 N N . THR A 1 110 ? -1.404 -11.740 -9.620 1.00 97.62 110 THR A N 1
ATOM 826 C CA . THR A 1 110 ? -0.305 -12.573 -10.154 1.00 97.62 110 THR A CA 1
ATOM 827 C C . THR A 1 110 ? 0.981 -11.789 -10.439 1.00 97.62 110 THR A C 1
ATOM 829 O O . THR A 1 110 ? 2.065 -12.378 -10.488 1.00 97.62 110 THR A O 1
ATOM 832 N N . LEU A 1 111 ? 0.903 -10.460 -10.586 1.00 98.31 111 LEU A N 1
ATOM 833 C CA . LEU A 1 111 ? 2.078 -9.608 -10.783 1.00 98.31 111 LEU A CA 1
ATOM 834 C C . LEU A 1 111 ? 2.922 -9.499 -9.509 1.00 98.31 111 LEU A C 1
ATOM 836 O O . LEU A 1 111 ? 4.144 -9.389 -9.604 1.00 98.31 111 LEU A O 1
ATOM 840 N N . VAL A 1 112 ? 2.305 -9.604 -8.326 1.00 98.56 112 VAL A N 1
ATOM 841 C CA . VAL A 1 112 ? 2.999 -9.455 -7.038 1.00 98.56 112 VAL A CA 1
ATOM 842 C C . VAL A 1 112 ? 4.080 -10.533 -6.855 1.00 98.56 112 VAL A C 1
ATOM 844 O O . VAL A 1 112 ? 5.247 -10.169 -6.709 1.00 98.56 112 VAL A O 1
ATOM 847 N N . PRO A 1 113 ? 3.798 -11.848 -6.959 1.00 98.44 113 PRO A N 1
ATOM 848 C CA . PRO A 1 113 ? 4.849 -12.861 -6.902 1.00 98.44 113 PRO A CA 1
ATOM 849 C C . PRO A 1 113 ? 5.945 -12.697 -7.961 1.00 98.44 113 PRO A C 1
ATOM 851 O O . PRO A 1 113 ? 7.099 -13.029 -7.701 1.00 98.44 113 PRO A O 1
ATOM 854 N N . ARG A 1 114 ? 5.601 -12.213 -9.164 1.00 98.38 114 ARG A N 1
ATOM 855 C CA . ARG A 1 114 ? 6.573 -11.981 -10.245 1.00 98.38 114 ARG A CA 1
ATOM 856 C C . ARG A 1 114 ? 7.540 -10.857 -9.878 1.00 98.38 114 ARG A C 1
ATOM 858 O O . ARG A 1 114 ? 8.744 -11.046 -10.015 1.00 98.38 114 ARG A O 1
ATOM 865 N N . LEU A 1 115 ? 7.024 -9.746 -9.350 1.00 98.12 115 LEU A N 1
ATOM 866 C CA . LEU A 1 115 ? 7.822 -8.633 -8.834 1.00 98.12 115 LEU A CA 1
ATOM 867 C C . LEU A 1 115 ? 8.736 -9.077 -7.685 1.00 98.12 115 LEU A C 1
ATOM 869 O O . LEU A 1 115 ? 9.921 -8.759 -7.670 1.00 98.12 115 LEU A O 1
ATOM 873 N N . GLN A 1 116 ? 8.208 -9.875 -6.757 1.00 98.25 116 GLN A N 1
ATOM 874 C CA . GLN A 1 116 ? 8.939 -10.310 -5.567 1.00 98.25 116 GLN A CA 1
ATOM 875 C C . GLN A 1 116 ? 10.037 -11.349 -5.833 1.00 98.25 116 GLN A C 1
ATOM 877 O O . GLN A 1 116 ? 10.885 -11.555 -4.966 1.00 98.25 116 GLN A O 1
ATOM 882 N N . ARG A 1 117 ? 10.025 -12.009 -6.999 1.00 97.81 117 ARG A N 1
ATOM 883 C CA . ARG A 1 117 ? 11.093 -12.924 -7.443 1.00 97.81 117 ARG A CA 1
ATOM 884 C C . ARG A 1 117 ? 12.297 -12.205 -8.047 1.00 97.81 117 ARG A C 1
ATOM 886 O O . ARG A 1 117 ? 13.303 -12.856 -8.308 1.00 97.81 117 ARG A O 1
ATOM 893 N N . LEU A 1 118 ? 12.192 -10.905 -8.314 1.00 98.19 118 LEU A N 1
ATOM 894 C CA . LEU A 1 118 ? 13.307 -10.149 -8.864 1.00 98.19 118 LEU A CA 1
ATOM 895 C C . LEU A 1 118 ? 14.389 -9.938 -7.809 1.00 98.19 118 LEU A C 1
ATOM 897 O O . LEU A 1 118 ? 14.100 -9.691 -6.640 1.00 98.19 118 LEU A O 1
ATOM 901 N N . GLU A 1 119 ? 15.635 -9.974 -8.264 1.00 97.25 119 GLU A N 1
ATOM 902 C CA . GLU A 1 119 ? 16.821 -9.658 -7.479 1.00 97.25 119 GLU A CA 1
ATOM 903 C C . GLU A 1 119 ? 17.699 -8.711 -8.295 1.00 97.25 119 GLU A C 1
ATOM 905 O O . GLU A 1 119 ? 17.872 -8.890 -9.503 1.00 97.25 119 GLU A O 1
ATOM 910 N N . ALA A 1 120 ? 18.249 -7.690 -7.645 1.00 97.75 120 ALA A N 1
ATOM 911 C CA . ALA A 1 120 ? 19.217 -6.796 -8.259 1.00 97.75 120 ALA A CA 1
ATOM 912 C C . ALA A 1 120 ? 20.159 -6.207 -7.211 1.00 97.75 120 ALA A C 1
ATOM 914 O O . ALA A 1 120 ? 19.815 -6.072 -6.036 1.00 97.75 120 ALA A O 1
ATOM 915 N N . ASP A 1 121 ? 21.347 -5.817 -7.667 1.00 97.44 121 ASP A N 1
ATOM 916 C CA . ASP A 1 121 ? 22.303 -5.068 -6.860 1.00 97.44 121 ASP A CA 1
ATOM 917 C C . ASP A 1 121 ? 21.751 -3.653 -6.573 1.00 97.44 121 ASP A C 1
ATOM 919 O O . ASP A 1 121 ? 21.456 -2.923 -7.528 1.00 97.44 121 ASP A O 1
ATOM 923 N N . PRO A 1 122 ? 21.635 -3.227 -5.298 1.00 96.62 122 PRO A N 1
ATOM 924 C CA . PRO A 1 122 ? 21.180 -1.886 -4.926 1.00 96.62 122 PRO A CA 1
ATOM 925 C C . PRO A 1 122 ? 21.990 -0.734 -5.530 1.00 96.62 122 PRO A C 1
ATOM 927 O O . PRO A 1 122 ? 21.456 0.359 -5.695 1.00 96.62 122 PRO A O 1
ATOM 930 N N . SER A 1 123 ? 23.263 -0.956 -5.872 1.00 95.75 123 SER A N 1
ATOM 931 C CA . SER A 1 123 ? 24.090 0.043 -6.561 1.00 95.75 123 SER A CA 1
ATOM 932 C C . SER A 1 123 ? 23.645 0.281 -8.006 1.00 95.75 123 SER A C 1
ATOM 934 O O . SER A 1 123 ? 23.855 1.365 -8.545 1.00 95.75 123 SER A O 1
ATOM 936 N N . ARG A 1 124 ? 23.008 -0.718 -8.630 1.00 96.19 124 ARG A N 1
ATOM 937 C CA . ARG A 1 124 ? 22.486 -0.646 -9.999 1.00 96.19 124 ARG A CA 1
ATOM 938 C C . ARG A 1 124 ? 21.015 -0.281 -10.018 1.00 96.19 124 ARG A C 1
ATOM 940 O O . ARG A 1 124 ? 20.621 0.542 -10.832 1.00 96.19 124 ARG A O 1
ATOM 947 N N . ILE A 1 125 ? 20.216 -0.887 -9.141 1.00 97.69 125 ILE A N 1
ATOM 948 C CA . ILE A 1 125 ? 18.778 -0.638 -9.018 1.00 97.69 125 ILE A CA 1
ATOM 949 C C . ILE A 1 125 ? 18.491 -0.157 -7.584 1.00 97.69 125 ILE A C 1
ATOM 951 O O . ILE A 1 125 ? 18.211 -0.977 -6.705 1.00 97.69 125 ILE A O 1
ATOM 955 N N . PRO A 1 126 ? 18.519 1.168 -7.322 1.00 95.44 126 PRO A N 1
ATOM 956 C CA . PRO A 1 126 ? 18.408 1.727 -5.968 1.00 95.44 126 PRO A CA 1
ATOM 957 C C . PRO A 1 126 ? 17.157 1.319 -5.183 1.00 95.44 126 PRO A C 1
ATOM 959 O O . PRO A 1 126 ? 17.179 1.310 -3.951 1.00 95.44 126 PRO A O 1
ATOM 962 N N . ALA A 1 127 ? 16.072 0.936 -5.866 1.00 96.31 127 ALA A N 1
ATOM 963 C CA . ALA A 1 127 ? 14.862 0.411 -5.232 1.00 96.31 127 ALA A CA 1
ATOM 964 C C . ALA A 1 127 ? 15.145 -0.788 -4.304 1.00 96.31 127 ALA A C 1
ATOM 966 O O . ALA A 1 127 ? 14.518 -0.896 -3.254 1.00 96.31 127 ALA A O 1
ATOM 967 N N . PHE A 1 128 ? 16.141 -1.624 -4.625 1.00 97.56 128 PHE A N 1
ATOM 968 C CA . PHE A 1 128 ? 16.542 -2.769 -3.797 1.00 97.56 128 PHE A CA 1
ATOM 969 C C . PHE A 1 128 ? 17.320 -2.378 -2.529 1.00 97.56 128 PHE A C 1
ATOM 971 O O . PHE A 1 128 ? 17.448 -3.189 -1.614 1.00 97.56 128 PHE A O 1
ATOM 978 N N . GLY A 1 129 ? 17.818 -1.140 -2.443 1.00 95.12 129 GLY A N 1
ATOM 979 C CA . GLY A 1 129 ? 18.449 -0.587 -1.239 1.00 95.12 129 GLY A CA 1
ATOM 980 C C . GLY A 1 129 ? 17.490 0.197 -0.341 1.00 95.12 129 GLY A C 1
ATOM 981 O O . GLY A 1 129 ? 17.791 0.442 0.826 1.00 95.12 129 GLY A O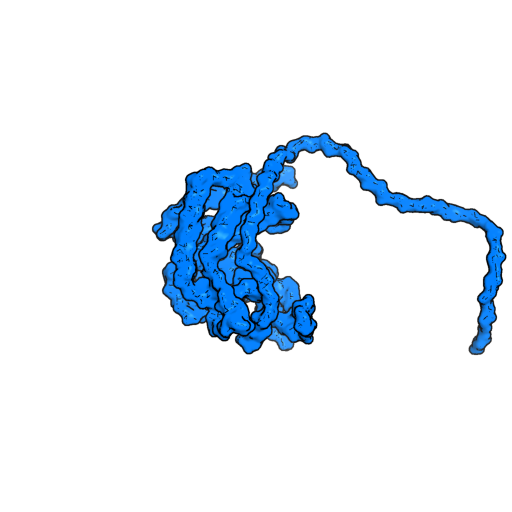 1
ATOM 982 N N . ARG A 1 130 ? 16.323 0.590 -0.863 1.00 94.69 130 ARG A N 1
ATOM 983 C CA . ARG A 1 130 ? 15.275 1.287 -0.106 1.00 94.69 130 ARG A CA 1
ATOM 984 C C . ARG A 1 130 ? 14.424 0.260 0.617 1.00 94.69 130 ARG A C 1
ATOM 986 O O . ARG A 1 130 ? 14.036 -0.739 0.025 1.00 94.69 130 ARG A O 1
ATOM 993 N N . VAL A 1 131 ? 14.099 0.501 1.881 1.00 95.31 131 VAL A N 1
ATOM 994 C CA . VAL A 1 131 ? 13.428 -0.498 2.722 1.00 95.31 131 VAL A CA 1
ATOM 995 C C . VAL A 1 131 ? 12.229 0.095 3.453 1.00 95.31 131 VAL A C 1
ATOM 997 O O . VAL A 1 131 ? 12.241 1.259 3.845 1.00 95.31 131 VAL A O 1
ATOM 1000 N N . TYR A 1 132 ? 11.187 -0.714 3.646 1.00 95.69 132 TYR A N 1
ATOM 1001 C CA . TYR A 1 132 ? 10.101 -0.417 4.571 1.00 95.69 132 TYR A CA 1
ATOM 1002 C C . TYR A 1 132 ? 10.632 -0.526 5.999 1.00 95.69 132 TYR A C 1
ATOM 1004 O O . TYR A 1 132 ? 10.785 -1.624 6.538 1.00 95.69 132 TYR A O 1
ATOM 1012 N N . ASP A 1 133 ? 10.972 0.617 6.582 1.00 94.81 133 ASP A N 1
ATOM 1013 C CA . ASP A 1 133 ? 11.619 0.706 7.881 1.00 94.81 133 ASP A CA 1
ATOM 1014 C C . ASP A 1 133 ? 10.698 1.257 8.974 1.00 94.81 133 ASP A C 1
ATOM 1016 O O . ASP A 1 133 ? 9.515 1.560 8.783 1.00 94.81 133 ASP A O 1
ATOM 1020 N N . ARG A 1 134 ? 11.277 1.363 10.168 1.00 95.50 134 ARG A N 1
ATOM 1021 C CA . ARG A 1 134 ? 10.632 1.932 11.344 1.00 95.50 134 ARG A CA 1
ATOM 1022 C C . ARG A 1 134 ? 10.197 3.381 11.126 1.00 95.50 134 ARG A C 1
ATOM 1024 O O . ARG A 1 134 ? 9.069 3.713 11.483 1.00 95.50 134 ARG A O 1
ATOM 1031 N N . ALA A 1 135 ? 11.032 4.211 10.503 1.00 93.19 135 ALA A N 1
ATOM 1032 C CA . ALA A 1 135 ? 10.721 5.619 10.274 1.00 93.19 135 ALA A CA 1
ATOM 1033 C C . ALA A 1 135 ? 9.452 5.778 9.420 1.00 93.19 135 ALA A C 1
ATOM 1035 O O . ALA A 1 135 ? 8.587 6.609 9.716 1.00 93.19 135 ALA A O 1
ATOM 1036 N N . LEU A 1 136 ? 9.264 4.923 8.409 1.00 93.31 136 LEU A N 1
ATOM 1037 C CA . LEU A 1 136 ? 8.032 4.888 7.624 1.00 93.31 136 LEU A CA 1
ATOM 1038 C C . LEU A 1 136 ? 6.805 4.506 8.456 1.00 93.31 136 LEU A C 1
ATOM 1040 O O . LEU A 1 136 ? 5.742 5.096 8.255 1.00 93.31 136 LEU A O 1
ATOM 1044 N N . VAL A 1 137 ? 6.916 3.562 9.394 1.00 95.75 137 VAL A N 1
ATOM 1045 C CA . VAL A 1 137 ? 5.809 3.209 10.301 1.00 95.75 137 VAL A CA 1
ATOM 1046 C C . VAL A 1 137 ? 5.479 4.366 11.246 1.00 95.75 137 VAL A C 1
ATOM 1048 O O . VAL A 1 137 ? 4.315 4.758 11.362 1.00 95.75 137 VAL A O 1
ATOM 1051 N N . GLU A 1 138 ? 6.496 4.967 11.856 1.00 94.38 138 GLU A N 1
ATOM 1052 C CA . GLU A 1 138 ? 6.359 6.107 12.769 1.00 94.38 138 GLU A CA 1
ATOM 1053 C C . GLU A 1 138 ? 5.716 7.306 12.074 1.00 94.38 138 GLU A C 1
ATOM 1055 O O . GLU A 1 138 ? 4.818 7.942 12.624 1.00 94.38 138 GLU A O 1
ATOM 1060 N N . THR A 1 139 ? 6.070 7.546 10.811 1.00 94.19 139 THR A N 1
ATOM 1061 C CA . THR A 1 139 ? 5.439 8.571 9.973 1.00 94.19 139 THR A CA 1
ATOM 1062 C C . THR A 1 139 ? 3.935 8.353 9.828 1.00 94.19 139 THR A C 1
ATOM 1064 O O . THR A 1 139 ? 3.165 9.317 9.824 1.00 94.19 139 THR A O 1
ATOM 1067 N N . LYS A 1 140 ? 3.486 7.100 9.681 1.00 95.56 140 LYS A N 1
ATOM 1068 C CA . LYS A 1 140 ? 2.056 6.777 9.559 1.00 95.56 140 LYS A CA 1
ATOM 1069 C C . LYS A 1 140 ? 1.322 7.098 10.866 1.00 95.56 140 LYS A C 1
ATOM 1071 O O . LYS A 1 140 ? 0.277 7.745 10.820 1.00 95.56 140 LYS A O 1
ATOM 1076 N N . GLY A 1 141 ? 1.903 6.727 12.010 1.00 95.62 141 GLY A N 1
ATOM 1077 C CA . GLY A 1 141 ? 1.352 7.037 13.336 1.00 95.62 141 GLY A CA 1
ATOM 1078 C C . GLY A 1 141 ? 1.332 8.533 13.632 1.00 95.62 141 GLY A C 1
ATOM 1079 O O . GLY A 1 141 ? 0.328 9.066 14.104 1.00 95.62 141 GLY A O 1
ATOM 1080 N N . TRP A 1 142 ? 2.402 9.234 13.265 1.00 95.88 142 TRP A N 1
ATOM 1081 C CA . TRP A 1 142 ? 2.495 10.683 13.383 1.00 95.88 142 TRP A CA 1
ATOM 1082 C C . TRP A 1 142 ? 1.394 11.379 12.571 1.00 95.88 142 TRP A C 1
ATOM 1084 O O . TRP A 1 142 ? 0.655 12.200 13.109 1.00 95.88 142 TRP A O 1
ATOM 1094 N N . LYS A 1 143 ? 1.205 11.005 11.298 1.00 96.25 143 LYS A N 1
ATOM 1095 C CA . LYS A 1 143 ? 0.153 11.586 10.442 1.00 96.25 143 LYS A CA 1
ATOM 1096 C C . LYS A 1 143 ? -1.241 11.329 11.005 1.00 96.25 143 LYS A C 1
ATOM 1098 O O . LYS A 1 143 ? -2.079 12.226 11.001 1.00 96.25 143 LYS A O 1
ATOM 1103 N N . TRP A 1 144 ? -1.485 10.141 11.548 1.00 96.56 144 TRP A N 1
ATOM 1104 C CA . TRP A 1 144 ? -2.751 9.849 12.210 1.00 96.56 144 TRP A CA 1
ATOM 1105 C C . TRP A 1 144 ? -2.997 10.783 13.406 1.00 96.56 144 TRP A C 1
ATOM 1107 O O . TRP A 1 144 ? -4.033 11.449 13.467 1.00 96.56 144 TRP A O 1
ATOM 1117 N N . LEU A 1 145 ? -2.014 10.899 14.305 1.00 95.56 145 LEU A N 1
ATOM 1118 C CA . LEU A 1 145 ? -2.078 11.728 15.513 1.00 95.56 145 LEU A CA 1
ATOM 1119 C C . LEU A 1 145 ? -2.214 13.224 15.234 1.00 95.56 145 LEU A C 1
ATOM 1121 O O . LEU A 1 145 ? -2.911 13.921 15.969 1.00 95.56 145 LEU A O 1
ATOM 1125 N N . HIS A 1 146 ? -1.524 13.715 14.208 1.00 95.06 146 HIS A N 1
ATOM 1126 C CA . HIS A 1 146 ? -1.363 15.145 13.976 1.00 95.06 146 HIS A CA 1
ATOM 1127 C C . HIS A 1 146 ? -2.212 15.681 12.827 1.00 95.06 146 HIS A C 1
ATOM 1129 O O . HIS A 1 146 ? -2.475 16.879 12.809 1.00 95.06 146 HIS A O 1
ATOM 1135 N N . TRP A 1 147 ? -2.667 14.835 11.897 1.00 95.25 147 TRP A N 1
ATOM 1136 C CA . TRP A 1 147 ? -3.551 15.240 10.798 1.00 95.25 147 TRP A CA 1
ATOM 1137 C C . TRP A 1 147 ? -4.967 14.717 10.984 1.00 95.25 147 TRP A C 1
ATOM 1139 O O . TRP A 1 147 ? -5.910 15.506 10.978 1.00 95.25 147 TRP A O 1
ATOM 1149 N N . THR A 1 148 ? -5.128 13.406 11.177 1.00 95.25 148 THR A N 1
ATOM 1150 C CA . THR A 1 148 ? -6.464 12.792 11.195 1.00 95.25 148 THR A CA 1
ATOM 1151 C C . THR A 1 148 ? -7.237 13.133 12.456 1.00 95.25 148 THR A C 1
ATOM 1153 O O . THR A 1 148 ? -8.346 13.655 12.359 1.00 95.25 148 THR A O 1
ATOM 1156 N N . LEU A 1 149 ? -6.668 12.871 13.637 1.00 93.56 149 LEU A N 1
ATOM 1157 C CA . LEU A 1 149 ? -7.393 13.088 14.891 1.00 93.56 149 LEU A CA 1
ATOM 1158 C C . LEU A 1 149 ? -7.794 14.557 15.087 1.00 93.56 149 LEU A C 1
ATOM 1160 O O . LEU A 1 149 ? -8.981 14.801 15.288 1.00 93.56 149 LEU A O 1
ATOM 1164 N N . PRO A 1 150 ? -6.895 15.553 14.946 1.00 92.94 150 PRO A N 1
ATOM 1165 C CA . PRO A 1 150 ? -7.283 16.951 15.091 1.00 92.94 150 PRO A CA 1
ATOM 1166 C C . PRO A 1 150 ? -8.220 17.404 13.971 1.00 92.94 150 PRO A C 1
ATOM 1168 O O . PRO A 1 150 ? -9.154 18.158 14.231 1.00 92.94 150 PRO A O 1
ATOM 1171 N N . GLY A 1 151 ? -7.991 16.926 12.742 1.00 91.75 151 GLY A N 1
ATOM 1172 C CA . GLY A 1 151 ? -8.776 17.306 11.573 1.00 91.75 151 GLY A CA 1
ATOM 1173 C C . GLY A 1 151 ? -10.221 16.809 11.609 1.00 91.75 151 GLY A C 1
ATOM 1174 O O . GLY A 1 151 ? -11.112 17.527 11.166 1.00 91.75 151 GLY A O 1
ATOM 1175 N N . LEU A 1 152 ? -10.465 15.613 12.151 1.00 91.12 152 LEU A N 1
ATOM 1176 C CA . LEU A 1 152 ? -11.802 15.016 12.202 1.00 91.12 152 LEU A CA 1
ATOM 1177 C C . LEU A 1 152 ? -12.504 15.169 13.561 1.00 91.12 152 LEU A C 1
ATOM 1179 O O . LEU A 1 152 ? -13.726 15.260 13.589 1.00 91.12 152 LEU A O 1
ATOM 1183 N N . LEU A 1 153 ? -11.771 15.229 14.682 1.00 89.12 153 LEU A N 1
ATOM 1184 C CA . LEU A 1 153 ? -12.359 15.456 16.017 1.00 89.12 153 LEU A CA 1
ATOM 1185 C C . LEU A 1 153 ? -12.465 16.943 16.386 1.00 89.12 153 LEU A C 1
ATOM 1187 O O . LEU A 1 153 ? -13.033 17.274 17.426 1.00 89.12 153 LEU A O 1
ATOM 1191 N N . GLY A 1 154 ? -11.854 17.839 15.604 1.00 89.06 154 GLY A N 1
ATOM 1192 C CA . GLY A 1 154 ? -11.779 19.274 15.902 1.00 89.06 154 GLY A CA 1
ATOM 1193 C C . GLY A 1 154 ? -10.878 19.627 17.094 1.00 89.06 154 GLY A C 1
ATOM 1194 O O . GLY A 1 154 ? -10.819 20.786 17.507 1.00 89.06 154 GLY A O 1
ATOM 1195 N N . ARG A 1 155 ? -10.174 18.644 17.667 1.00 88.50 155 ARG A N 1
ATOM 1196 C CA . ARG A 1 155 ? -9.235 18.815 18.782 1.00 88.50 155 ARG A CA 1
ATOM 1197 C C . ARG A 1 155 ? -8.134 17.754 18.736 1.00 88.50 155 ARG A C 1
ATOM 1199 O O . ARG A 1 155 ? -8.409 16.628 18.319 1.00 88.50 155 ARG A O 1
ATOM 1206 N N . PRO A 1 156 ? -6.907 18.072 19.181 1.00 89.50 156 PRO A N 1
ATOM 1207 C CA . PRO A 1 156 ? -5.870 17.061 19.317 1.00 89.50 156 PRO A CA 1
ATOM 1208 C C . PRO A 1 156 ? -6.246 16.019 20.384 1.00 89.50 156 PRO A C 1
ATOM 1210 O O . PRO A 1 156 ? -7.001 16.336 21.313 1.00 89.50 156 PRO A O 1
ATOM 1213 N N . PRO A 1 157 ? -5.723 14.785 20.275 1.00 89.88 157 PRO A N 1
ATOM 1214 C CA . PRO A 1 157 ? -5.813 13.815 21.361 1.00 89.88 157 PRO A CA 1
ATOM 1215 C C . PRO A 1 157 ? -5.121 14.357 22.621 1.00 89.88 157 PRO A C 1
ATOM 1217 O O . PRO A 1 157 ? -4.138 15.095 22.533 1.00 89.88 157 PRO A O 1
ATOM 1220 N N . ASP A 1 158 ? -5.610 13.966 23.798 1.00 93.00 158 ASP A N 1
ATOM 1221 C CA . ASP A 1 158 ? -4.895 14.223 25.050 1.00 93.00 158 ASP A CA 1
ATOM 1222 C C . ASP A 1 158 ? -3.626 13.352 25.158 1.00 93.00 158 ASP A C 1
ATOM 1224 O O . ASP A 1 158 ? -3.324 12.522 24.289 1.00 93.00 158 ASP A O 1
ATOM 1228 N N . THR A 1 159 ? -2.843 13.551 26.222 1.00 94.69 159 THR A N 1
ATOM 1229 C CA . THR A 1 159 ? -1.585 12.821 26.442 1.00 94.69 159 THR A CA 1
ATOM 1230 C C . THR A 1 159 ? -1.801 11.309 26.474 1.00 94.69 159 THR A C 1
ATOM 1232 O O . THR A 1 159 ? -1.046 10.565 25.849 1.00 94.69 159 THR A O 1
ATOM 1235 N N . THR A 1 160 ? -2.853 10.843 27.151 1.00 94.38 160 THR A N 1
ATOM 1236 C CA . THR A 1 160 ? -3.161 9.415 27.282 1.00 94.38 160 THR A CA 1
ATOM 1237 C C . THR A 1 160 ? -3.592 8.802 25.950 1.00 94.38 160 THR A C 1
ATOM 1239 O O . THR A 1 160 ? -3.124 7.721 25.596 1.00 94.38 160 THR A O 1
ATOM 1242 N N . GLY A 1 161 ? -4.451 9.476 25.187 1.00 92.56 161 GLY A N 1
ATOM 1243 C CA . GLY A 1 161 ? -4.884 9.041 23.861 1.00 92.56 161 GLY A CA 1
ATOM 1244 C C . GLY A 1 161 ? -3.737 9.029 22.854 1.00 92.56 161 GLY A C 1
ATOM 1245 O O . GLY A 1 161 ? -3.616 8.089 22.064 1.00 92.56 161 GLY A O 1
ATOM 1246 N N . SER A 1 162 ? -2.851 10.025 22.930 1.00 94.06 162 SER A N 1
ATOM 1247 C CA . SER A 1 162 ? -1.631 10.071 22.123 1.00 94.06 162 SER A CA 1
ATOM 1248 C C . SER A 1 162 ? -0.733 8.871 22.409 1.00 94.06 162 SER A C 1
ATOM 1250 O O . SER A 1 162 ? -0.292 8.197 21.483 1.00 94.06 162 SER A O 1
ATOM 1252 N N . GLU A 1 163 ? -0.504 8.572 23.686 1.00 95.88 163 GLU A N 1
ATOM 1253 C CA . GLU A 1 163 ? 0.355 7.469 24.108 1.00 95.88 163 GLU A CA 1
ATOM 1254 C C . GLU A 1 163 ? -0.215 6.102 23.717 1.00 95.88 163 GLU A C 1
ATOM 1256 O O . GLU A 1 163 ? 0.477 5.298 23.097 1.00 95.88 163 GLU A O 1
ATOM 1261 N N . ARG A 1 164 ? -1.512 5.870 23.950 1.00 95.38 164 ARG A N 1
ATOM 1262 C CA . ARG A 1 164 ? -2.194 4.638 23.514 1.00 95.38 164 ARG A CA 1
ATOM 1263 C C . ARG A 1 164 ? -2.114 4.431 22.004 1.00 95.38 164 ARG A C 1
ATOM 1265 O O . ARG A 1 164 ? -1.927 3.312 21.539 1.00 95.38 164 ARG A O 1
ATOM 1272 N N . THR A 1 165 ? -2.236 5.509 21.234 1.00 93.75 165 THR A N 1
ATOM 1273 C CA . THR A 1 165 ? -2.100 5.449 19.776 1.00 93.75 165 THR A CA 1
ATOM 1274 C C . THR A 1 165 ? -0.669 5.100 19.369 1.00 93.75 165 THR A C 1
ATOM 1276 O O . THR A 1 165 ? -0.483 4.257 18.497 1.00 93.75 165 THR A O 1
ATOM 1279 N N . ARG A 1 166 ? 0.353 5.693 20.000 1.00 95.44 166 ARG A N 1
ATOM 1280 C CA . ARG A 1 166 ? 1.754 5.332 19.721 1.00 95.44 166 ARG A CA 1
ATOM 1281 C C . ARG A 1 166 ? 2.023 3.867 20.035 1.00 95.44 166 ARG A C 1
ATOM 1283 O O . ARG A 1 166 ? 2.582 3.179 19.192 1.00 95.44 166 ARG A O 1
ATOM 1290 N N . GLN A 1 167 ? 1.548 3.380 21.179 1.00 96.81 167 GLN A N 1
ATOM 1291 C CA . GLN A 1 167 ? 1.659 1.971 21.561 1.00 96.81 167 GLN A CA 1
ATOM 1292 C C . GLN A 1 167 ? 0.987 1.054 20.535 1.00 96.81 167 GLN A C 1
ATOM 1294 O O . GLN A 1 167 ? 1.600 0.095 20.085 1.00 96.81 167 GLN A O 1
ATOM 1299 N N . ALA A 1 168 ? -0.225 1.379 20.078 1.00 97.31 168 ALA A N 1
ATOM 1300 C CA . ALA A 1 168 ? -0.891 0.636 19.009 1.00 97.31 168 ALA A CA 1
ATOM 1301 C C . ALA A 1 168 ? -0.036 0.551 17.727 1.00 97.31 168 ALA A C 1
ATOM 1303 O O . ALA A 1 168 ? 0.142 -0.534 17.173 1.00 97.31 168 ALA A O 1
ATOM 1304 N N . PHE A 1 169 ? 0.532 1.673 17.271 1.00 97.62 169 PHE A N 1
ATOM 1305 C CA . PHE A 1 169 ? 1.416 1.694 16.099 1.00 97.62 169 PHE A CA 1
ATOM 1306 C C . PHE A 1 169 ? 2.729 0.936 16.329 1.00 97.62 169 PHE A C 1
ATOM 1308 O O . PHE A 1 169 ? 3.216 0.293 15.401 1.00 97.62 169 PHE A O 1
ATOM 1315 N N . GLU A 1 170 ? 3.261 0.949 17.551 1.00 97.62 170 GLU A N 1
ATOM 1316 C CA . GLU A 1 170 ? 4.442 0.175 17.940 1.00 97.62 170 GLU A CA 1
ATOM 1317 C C . GLU A 1 170 ? 4.186 -1.330 17.819 1.00 97.62 170 GLU A C 1
ATOM 1319 O O . GLU A 1 170 ? 4.933 -2.038 17.146 1.00 97.62 170 GLU A O 1
ATOM 1324 N N . ARG A 1 171 ? 3.065 -1.819 18.363 1.00 98.06 171 ARG A N 1
ATOM 1325 C CA . ARG A 1 171 ? 2.690 -3.236 18.252 1.00 98.06 171 ARG A CA 1
ATOM 1326 C C . ARG A 1 171 ? 2.478 -3.670 16.800 1.00 98.06 171 ARG A C 1
ATOM 1328 O O . ARG A 1 171 ? 2.863 -4.772 16.418 1.00 98.06 171 ARG A O 1
ATOM 1335 N N . LEU A 1 172 ? 1.892 -2.804 15.970 1.00 98.44 172 LEU A N 1
ATOM 1336 C CA . LEU A 1 172 ? 1.751 -3.060 14.532 1.00 98.44 172 LEU A CA 1
ATOM 1337 C C . LEU A 1 172 ? 3.115 -3.128 13.837 1.00 98.44 172 LEU A C 1
ATOM 1339 O O . LEU A 1 172 ? 3.316 -3.966 12.961 1.00 98.44 172 LEU A O 1
ATOM 1343 N N . ALA A 1 173 ? 4.056 -2.269 14.226 1.00 98.12 173 ALA A N 1
ATOM 1344 C CA . ALA A 1 173 ? 5.411 -2.272 13.695 1.00 98.12 173 ALA A CA 1
ATOM 1345 C C . ALA A 1 173 ? 6.146 -3.584 14.018 1.00 98.12 173 ALA A C 1
ATOM 1347 O O . ALA A 1 173 ? 6.771 -4.167 13.132 1.00 98.12 173 ALA A O 1
ATOM 1348 N N . GLU A 1 174 ? 6.015 -4.090 15.247 1.00 97.75 174 GLU A N 1
ATOM 1349 C CA . GLU A 1 174 ? 6.567 -5.389 15.656 1.00 97.75 174 GLU A CA 1
ATOM 1350 C C . GLU A 1 174 ? 6.033 -6.559 14.816 1.00 97.75 174 GLU A C 1
ATOM 1352 O O . GLU A 1 174 ? 6.743 -7.539 14.608 1.00 97.75 174 GLU A O 1
ATOM 1357 N N . CYS A 1 175 ? 4.813 -6.449 14.283 1.00 96.69 175 CYS A N 1
ATOM 1358 C CA . CYS A 1 175 ? 4.231 -7.470 13.413 1.00 96.69 175 CYS A CA 1
ATOM 1359 C C . CYS A 1 175 ? 4.824 -7.466 11.996 1.00 96.69 175 CYS A C 1
ATOM 1361 O O . CYS A 1 175 ? 4.842 -8.503 11.338 1.00 96.69 175 CYS A O 1
ATOM 1363 N N . VAL A 1 176 ? 5.262 -6.306 11.493 1.00 97.81 176 VAL A N 1
ATOM 1364 C CA . VAL A 1 176 ? 5.584 -6.127 10.064 1.00 97.81 176 VAL A CA 1
ATOM 1365 C C . VAL A 1 176 ? 7.075 -5.954 9.788 1.00 97.81 176 VAL A C 1
ATOM 1367 O O . VAL A 1 176 ? 7.548 -6.377 8.739 1.00 97.81 176 VAL A O 1
ATOM 1370 N N . LEU A 1 177 ? 7.832 -5.343 10.703 1.00 97.69 177 LEU A N 1
ATOM 1371 C CA . LEU A 1 177 ? 9.257 -5.053 10.508 1.00 97.69 177 LEU A CA 1
ATOM 1372 C C . LEU A 1 177 ? 10.167 -6.297 10.484 1.00 97.69 177 LEU A C 1
ATOM 1374 O O . LEU A 1 177 ? 11.168 -6.244 9.765 1.00 97.69 177 LEU A O 1
ATOM 1378 N N . PRO A 1 178 ? 9.860 -7.398 11.204 1.00 96.69 178 PRO A N 1
ATOM 1379 C CA . PRO A 1 178 ? 10.646 -8.632 11.121 1.00 96.69 178 PRO A CA 1
ATOM 1380 C C . PRO A 1 178 ? 10.431 -9.443 9.835 1.00 96.69 178 PRO A C 1
ATOM 1382 O O . PRO A 1 178 ? 11.154 -10.410 9.606 1.00 96.69 178 PRO A O 1
ATOM 1385 N N . ALA A 1 179 ? 9.431 -9.097 9.018 1.00 95.88 179 ALA A N 1
ATOM 1386 C CA . ALA A 1 179 ? 9.082 -9.871 7.834 1.00 95.88 179 ALA A CA 1
ATOM 1387 C C . ALA A 1 179 ? 10.225 -9.896 6.797 1.00 95.88 179 ALA A C 1
ATOM 1389 O O . ALA A 1 179 ? 10.976 -8.918 6.676 1.00 95.88 179 ALA A O 1
ATOM 1390 N N . PRO A 1 180 ? 10.329 -10.967 5.983 1.00 95.56 180 PRO A N 1
ATOM 1391 C CA . PRO A 1 180 ? 11.178 -10.963 4.800 1.00 95.56 180 PRO A CA 1
ATOM 1392 C C . PRO A 1 180 ? 10.851 -9.765 3.912 1.00 95.56 180 PRO A C 1
ATOM 1394 O O . PRO A 1 180 ? 9.691 -9.388 3.760 1.00 95.56 180 PRO A O 1
ATOM 1397 N N . ARG A 1 181 ? 11.873 -9.165 3.305 1.00 96.44 181 ARG A N 1
ATOM 1398 C CA . ARG A 1 181 ? 11.680 -8.012 2.426 1.00 96.44 181 ARG A CA 1
ATOM 1399 C C . ARG A 1 181 ? 11.737 -8.450 0.972 1.00 96.44 181 ARG A C 1
ATOM 1401 O O . ARG A 1 181 ? 12.686 -9.114 0.554 1.00 96.44 181 ARG A O 1
ATOM 1408 N N . ARG A 1 182 ? 10.728 -8.056 0.205 1.00 97.62 182 ARG A N 1
ATOM 1409 C CA . ARG A 1 182 ? 10.613 -8.288 -1.234 1.00 97.62 182 ARG A CA 1
ATOM 1410 C C . ARG A 1 182 ? 10.376 -6.966 -1.943 1.00 97.62 182 ARG A C 1
ATOM 1412 O O . ARG A 1 182 ? 9.852 -6.036 -1.332 1.00 97.62 182 ARG A O 1
ATOM 1419 N N . LEU A 1 183 ? 10.772 -6.878 -3.210 1.00 98.50 183 LEU A N 1
ATOM 1420 C CA . LEU A 1 183 ? 10.492 -5.688 -4.003 1.00 98.50 183 LEU A CA 1
ATOM 1421 C C . LEU A 1 183 ? 8.973 -5.485 -4.070 1.00 98.50 183 LEU A C 1
ATOM 1423 O O . LEU A 1 183 ? 8.242 -6.384 -4.483 1.00 98.50 183 LEU A O 1
ATOM 1427 N N . ALA A 1 184 ? 8.527 -4.313 -3.636 1.00 98.25 184 ALA A N 1
ATOM 1428 C CA . ALA A 1 184 ? 7.146 -3.875 -3.685 1.00 98.25 184 ALA A CA 1
ATOM 1429 C C . ALA A 1 184 ? 7.051 -2.614 -4.540 1.00 98.25 184 ALA A C 1
ATOM 1431 O O . ALA A 1 184 ? 7.897 -1.723 -4.440 1.00 98.25 184 ALA A O 1
ATOM 1432 N N . HIS A 1 185 ? 5.994 -2.515 -5.335 1.00 98.38 185 HIS A N 1
ATOM 1433 C CA . HIS A 1 185 ? 5.663 -1.349 -6.142 1.00 98.38 185 HIS A CA 1
ATOM 1434 C C . HIS A 1 185 ? 5.362 -0.126 -5.269 1.00 98.38 185 HIS A C 1
ATOM 1436 O O . HIS A 1 185 ? 5.550 0.998 -5.726 1.00 98.38 185 HIS A O 1
ATOM 1442 N N . ARG A 1 186 ? 4.933 -0.328 -4.010 1.00 96.06 186 ARG A N 1
ATOM 1443 C CA . ARG A 1 186 ? 4.559 0.696 -3.009 1.00 96.06 186 ARG A CA 1
ATOM 1444 C C . ARG A 1 186 ? 3.176 1.289 -3.209 1.00 96.06 186 ARG A C 1
ATOM 1446 O O . ARG A 1 186 ? 2.400 1.340 -2.256 1.00 96.06 186 ARG A O 1
ATOM 1453 N N . ASP A 1 187 ? 2.883 1.727 -4.420 1.00 94.62 187 ASP A N 1
ATOM 1454 C CA . ASP A 1 187 ? 1.612 2.340 -4.798 1.00 94.62 187 ASP A CA 1
ATOM 1455 C C . ASP A 1 187 ? 0.848 1.449 -5.795 1.00 94.62 187 ASP A C 1
ATOM 1457 O O . ASP A 1 187 ? 0.246 1.927 -6.749 1.00 94.62 187 ASP A O 1
ATOM 1461 N N . PHE A 1 188 ? 0.841 0.132 -5.531 1.00 98.25 188 PHE A N 1
ATOM 1462 C CA . PHE A 1 188 ? 0.085 -0.894 -6.267 1.00 98.25 188 PHE A CA 1
ATOM 1463 C C . PHE A 1 188 ? -1.431 -0.762 -6.028 1.00 98.25 188 PHE A C 1
ATOM 1465 O O . PHE A 1 188 ? -2.044 -1.569 -5.333 1.00 98.25 188 PHE A O 1
ATOM 1472 N N . LYS A 1 189 ? -2.017 0.339 -6.498 1.00 96.75 189 LYS A N 1
ATOM 1473 C CA . LYS A 1 189 ? -3.429 0.711 -6.327 1.00 96.75 189 LYS A CA 1
ATOM 1474 C C . LYS A 1 189 ? -4.187 0.545 -7.635 1.00 96.75 189 LYS A C 1
ATOM 1476 O O . LYS A 1 189 ? -3.578 0.514 -8.701 1.00 96.75 189 LYS A O 1
ATOM 1481 N N . ALA A 1 190 ? -5.514 0.495 -7.565 1.00 97.12 190 ALA A N 1
ATOM 1482 C CA . ALA A 1 190 ? -6.347 0.278 -8.744 1.00 97.12 190 ALA A CA 1
ATOM 1483 C C . ALA A 1 190 ? -6.159 1.374 -9.812 1.00 97.12 190 ALA A C 1
ATOM 1485 O O . ALA A 1 190 ? -6.211 1.084 -11.004 1.00 97.12 190 ALA A O 1
ATOM 1486 N N . GLU A 1 191 ? -5.883 2.612 -9.384 1.00 96.75 191 GLU A N 1
ATOM 1487 C CA . GLU A 1 191 ? -5.598 3.759 -10.262 1.00 96.75 191 GLU A CA 1
ATOM 1488 C C . GLU A 1 191 ? -4.259 3.652 -11.015 1.00 96.75 191 GLU A C 1
ATOM 1490 O O . GLU A 1 191 ? -4.138 4.202 -12.102 1.00 96.75 191 GLU A O 1
ATOM 1495 N N . ASN A 1 192 ? -3.290 2.898 -10.486 1.00 97.88 192 ASN A N 1
ATOM 1496 C CA . ASN A 1 192 ? -1.958 2.722 -11.083 1.00 97.88 192 ASN A CA 1
ATOM 1497 C C . ASN A 1 192 ? -1.838 1.431 -11.915 1.00 97.88 192 ASN A C 1
ATOM 1499 O O . ASN A 1 192 ? -0.764 1.098 -12.420 1.00 97.88 192 ASN A O 1
ATOM 1503 N N . LEU A 1 193 ? -2.941 0.690 -12.057 1.00 97.94 193 LEU A N 1
ATOM 1504 C CA . LEU A 1 193 ? -3.029 -0.537 -12.840 1.00 97.94 193 LEU A CA 1
ATOM 1505 C C . LEU A 1 193 ? -3.942 -0.300 -14.034 1.00 97.94 193 LEU A C 1
ATOM 1507 O O . LEU A 1 193 ? -5.169 -0.360 -13.933 1.00 97.94 193 LEU A O 1
ATOM 1511 N N . HIS A 1 194 ? -3.323 -0.010 -15.171 1.00 96.88 194 HIS A N 1
ATOM 1512 C CA . HIS A 1 194 ? -4.022 0.208 -16.425 1.00 96.88 194 HIS A CA 1
ATOM 1513 C C . HIS A 1 194 ? -4.364 -1.132 -17.055 1.00 96.88 194 HIS A C 1
ATOM 1515 O O . HIS A 1 194 ? -3.543 -2.045 -17.050 1.00 96.88 194 HIS A O 1
ATOM 1521 N N . TRP A 1 195 ? -5.562 -1.253 -17.616 1.00 93.06 195 TRP A N 1
ATOM 1522 C CA . TRP A 1 195 ? -5.970 -2.453 -18.335 1.00 93.06 195 TRP A CA 1
ATOM 1523 C C . TRP A 1 195 ? -6.379 -2.090 -19.754 1.00 93.06 195 TRP A C 1
ATOM 1525 O O . TRP A 1 195 ? -7.103 -1.120 -19.998 1.00 93.06 195 TRP A O 1
ATOM 1535 N N . ARG A 1 196 ? -5.910 -2.885 -20.712 1.00 85.75 196 ARG A N 1
ATOM 1536 C CA . ARG A 1 196 ? -6.317 -2.776 -22.110 1.00 85.75 196 ARG A CA 1
ATOM 1537 C C . ARG A 1 196 ? -7.156 -3.997 -22.459 1.00 85.75 196 ARG A C 1
ATOM 1539 O O . ARG A 1 196 ? -6.645 -5.103 -22.299 1.00 85.75 196 ARG A O 1
ATOM 1546 N N . PRO A 1 197 ? -8.407 -3.821 -22.924 1.00 81.69 197 PRO A N 1
ATOM 1547 C CA . PRO A 1 197 ? -9.195 -4.947 -23.405 1.00 81.69 197 PRO A CA 1
ATOM 1548 C C . PRO A 1 197 ? -8.471 -5.621 -24.569 1.00 81.69 197 PRO A C 1
ATOM 1550 O O . PRO A 1 197 ? -7.760 -4.957 -25.329 1.00 81.69 197 PRO A O 1
ATOM 1553 N N . ALA A 1 198 ? -8.705 -6.920 -24.730 1.00 80.25 198 ALA A N 1
ATOM 1554 C CA . ALA A 1 198 ? -8.254 -7.631 -25.915 1.00 80.25 198 ALA A CA 1
ATOM 1555 C C . ALA A 1 198 ? -8.793 -6.965 -27.195 1.00 80.25 198 ALA A C 1
ATOM 1557 O O . ALA A 1 198 ? -9.926 -6.474 -27.234 1.00 80.25 198 ALA A O 1
ATOM 1558 N N . SER A 1 199 ? -7.976 -6.976 -28.239 1.00 78.19 199 SER A N 1
ATOM 1559 C CA . SER A 1 199 ? -8.334 -6.604 -29.605 1.00 78.19 199 SER A CA 1
ATOM 1560 C C . SER A 1 199 ? -8.016 -7.763 -30.549 1.00 78.19 199 SER A C 1
ATOM 1562 O O . SER A 1 199 ? -7.416 -8.759 -30.144 1.00 78.19 199 SER A O 1
ATOM 1564 N N . ASP A 1 200 ? -8.364 -7.625 -31.829 1.00 74.81 200 ASP A N 1
ATOM 1565 C CA . ASP A 1 200 ? -8.045 -8.633 -32.851 1.00 74.81 200 ASP A CA 1
ATOM 1566 C C . ASP A 1 200 ? -6.535 -8.921 -32.963 1.00 74.81 200 ASP A C 1
ATOM 1568 O O . ASP A 1 200 ? -6.132 -9.969 -33.466 1.00 74.81 200 ASP A O 1
ATOM 1572 N N . THR A 1 201 ? -5.690 -7.994 -32.498 1.00 72.12 201 THR A N 1
ATOM 1573 C CA . THR A 1 201 ? -4.229 -8.058 -32.631 1.00 72.12 201 THR A CA 1
ATOM 1574 C C . THR A 1 201 ? -3.488 -8.199 -31.304 1.00 72.12 201 THR A C 1
ATOM 1576 O O . THR A 1 201 ? -2.292 -8.483 -31.318 1.00 72.12 201 THR A O 1
ATOM 1579 N N . GLU A 1 202 ? -4.144 -7.984 -30.162 1.00 72.19 202 GLU A N 1
ATOM 1580 C CA . GLU A 1 202 ? -3.492 -7.974 -28.850 1.00 72.19 202 GLU A CA 1
ATOM 1581 C C . GLU A 1 202 ? -4.367 -8.628 -27.778 1.00 72.19 202 GLU A C 1
ATOM 1583 O O . GLU A 1 202 ? -5.564 -8.366 -27.681 1.00 72.19 202 GLU A O 1
ATOM 1588 N N . ALA A 1 203 ? -3.755 -9.458 -26.933 1.00 72.88 203 ALA A N 1
ATOM 1589 C CA . ALA A 1 203 ? -4.426 -9.987 -25.754 1.00 72.88 203 ALA A CA 1
ATOM 1590 C C . ALA A 1 203 ? -4.734 -8.871 -24.744 1.00 72.88 203 ALA A C 1
ATOM 1592 O O . ALA A 1 203 ? -4.068 -7.832 -24.712 1.00 72.88 203 ALA A O 1
ATOM 1593 N N . GLU A 1 204 ? -5.725 -9.125 -23.888 1.00 78.75 204 GLU A N 1
ATOM 1594 C CA . GLU A 1 204 ? -5.939 -8.304 -22.701 1.00 78.75 204 GLU A CA 1
ATOM 1595 C C . GLU A 1 204 ? -4.661 -8.271 -21.865 1.00 78.75 204 GLU A C 1
ATOM 1597 O O . GLU A 1 204 ? -3.988 -9.292 -21.701 1.00 78.75 204 GLU A O 1
ATOM 1602 N N . ARG A 1 205 ? -4.303 -7.079 -21.388 1.00 83.62 205 ARG A N 1
ATOM 1603 C CA . ARG A 1 205 ? -3.090 -6.894 -20.597 1.00 83.62 205 ARG A CA 1
ATOM 1604 C C . ARG A 1 205 ? -3.274 -5.831 -19.529 1.00 83.62 205 ARG A C 1
ATOM 1606 O O . ARG A 1 205 ? -3.826 -4.757 -19.795 1.00 83.62 205 ARG A O 1
ATOM 1613 N N . LEU A 1 206 ? -2.728 -6.110 -18.354 1.00 94.94 206 LEU A N 1
ATOM 1614 C CA . LEU A 1 206 ? -2.457 -5.114 -17.325 1.00 94.94 206 LEU A CA 1
ATOM 1615 C C . LEU A 1 206 ? -1.112 -4.433 -17.560 1.00 94.94 206 LEU A C 1
ATOM 1617 O O . LEU A 1 206 ? -0.188 -5.073 -18.051 1.00 94.94 206 LEU A O 1
ATOM 1621 N N . VAL A 1 207 ? -0.995 -3.160 -17.182 1.00 96.94 207 VAL A N 1
ATOM 1622 C CA . VAL A 1 207 ? 0.254 -2.389 -17.164 1.00 96.94 207 VAL A CA 1
ATOM 1623 C C . VAL A 1 207 ? 0.344 -1.573 -15.876 1.00 96.94 207 VAL A C 1
ATOM 1625 O O . VAL A 1 207 ? -0.593 -0.862 -15.519 1.00 96.94 207 VAL A O 1
ATOM 1628 N N . MET A 1 208 ? 1.474 -1.688 -15.179 1.00 97.94 208 MET A N 1
ATOM 1629 C CA . MET A 1 208 ? 1.770 -0.963 -13.943 1.00 97.94 208 MET A CA 1
ATOM 1630 C C . MET A 1 208 ? 2.454 0.366 -14.266 1.00 97.94 208 MET A C 1
ATOM 1632 O O . MET A 1 208 ? 3.451 0.381 -14.991 1.00 97.94 208 MET A O 1
ATOM 1636 N N . ILE A 1 209 ? 1.958 1.463 -13.700 1.00 97.69 209 ILE A N 1
ATOM 1637 C CA . ILE A 1 209 ? 2.592 2.789 -13.761 1.00 97.69 209 ILE A CA 1
ATOM 1638 C C . ILE A 1 209 ? 2.994 3.255 -12.360 1.00 97.69 209 ILE A C 1
ATOM 1640 O O . ILE A 1 209 ? 2.593 2.644 -11.381 1.00 97.69 209 ILE A O 1
ATOM 1644 N N . ASP A 1 210 ? 3.748 4.353 -12.249 1.00 96.25 210 ASP A N 1
ATOM 1645 C CA . ASP A 1 210 ? 4.164 4.915 -10.949 1.00 96.25 210 ASP A CA 1
ATOM 1646 C C . ASP A 1 210 ? 5.085 3.967 -10.139 1.00 96.25 210 ASP A C 1
ATOM 1648 O O . ASP A 1 210 ? 5.013 3.830 -8.915 1.00 96.25 210 ASP A O 1
ATOM 1652 N N . VAL A 1 211 ? 5.969 3.258 -10.854 1.00 96.69 211 VAL A N 1
ATOM 1653 C CA . VAL A 1 211 ? 6.850 2.223 -10.286 1.00 96.69 211 VAL A CA 1
ATOM 1654 C C . VAL A 1 211 ? 8.051 2.790 -9.527 1.00 96.69 211 VAL A C 1
ATOM 1656 O O . VAL A 1 211 ? 8.629 2.093 -8.697 1.00 96.69 211 VAL A O 1
ATOM 1659 N N . GLN A 1 212 ? 8.441 4.048 -9.755 1.00 94.19 212 GLN A N 1
ATOM 1660 C CA . GLN A 1 212 ? 9.612 4.687 -9.135 1.00 94.19 212 GLN A CA 1
ATOM 1661 C C . GLN A 1 212 ? 9.527 4.717 -7.602 1.00 94.19 212 GLN A C 1
ATOM 1663 O O . GLN A 1 212 ? 10.529 4.678 -6.885 1.00 94.19 212 GLN A O 1
ATOM 1668 N N . GLY A 1 213 ? 8.314 4.685 -7.052 1.00 93.75 213 GLY A N 1
ATOM 1669 C CA . GLY A 1 213 ? 8.085 4.550 -5.619 1.00 93.75 213 GLY A CA 1
ATOM 1670 C C . GLY A 1 213 ? 8.664 3.273 -4.989 1.00 93.75 213 GLY A C 1
ATOM 1671 O O . GLY A 1 213 ? 8.817 3.258 -3.764 1.00 93.75 213 GLY A O 1
ATOM 1672 N N . ALA A 1 214 ? 9.019 2.256 -5.784 1.00 96.75 214 ALA A N 1
ATOM 1673 C CA . ALA A 1 214 ? 9.321 0.910 -5.314 1.00 96.75 214 ALA A CA 1
ATOM 1674 C C . ALA A 1 214 ? 10.479 0.808 -4.316 1.00 96.75 214 ALA A C 1
ATOM 1676 O O . ALA A 1 214 ? 11.462 1.558 -4.332 1.00 96.75 214 ALA A O 1
ATOM 1677 N N . PHE A 1 215 ? 10.342 -0.170 -3.433 1.00 96.69 215 PHE A N 1
ATOM 1678 C CA . PHE A 1 215 ? 11.211 -0.399 -2.290 1.00 96.69 215 PHE A CA 1
ATOM 1679 C C . PHE A 1 215 ? 10.979 -1.801 -1.723 1.00 96.69 215 PHE A C 1
ATOM 1681 O O . PHE A 1 215 ? 9.994 -2.463 -2.041 1.00 96.69 215 PHE A O 1
ATOM 1688 N N . MET A 1 216 ? 11.884 -2.256 -0.867 1.00 98.19 216 MET A N 1
ATOM 1689 C CA . MET A 1 216 ? 11.830 -3.574 -0.249 1.00 98.19 216 MET A CA 1
ATOM 1690 C C . MET A 1 216 ? 10.884 -3.564 0.961 1.00 98.19 216 MET A C 1
ATOM 1692 O O . MET A 1 216 ? 11.189 -2.945 1.982 1.00 98.19 216 MET A O 1
ATOM 1696 N N . ALA A 1 217 ? 9.754 -4.264 0.881 1.00 97.81 217 ALA A N 1
ATOM 1697 C CA . ALA A 1 217 ? 8.696 -4.271 1.894 1.00 97.81 217 ALA A CA 1
ATOM 1698 C C . ALA A 1 217 ? 8.255 -5.704 2.259 1.00 97.81 217 ALA A C 1
ATOM 1700 O O . ALA A 1 217 ? 8.660 -6.652 1.582 1.00 97.81 217 ALA A O 1
ATOM 1701 N N . PRO A 1 218 ? 7.447 -5.893 3.323 1.00 97.81 218 PRO A N 1
ATOM 1702 C CA . PRO A 1 218 ? 6.864 -7.198 3.626 1.00 97.81 218 PRO A CA 1
ATOM 1703 C C . PRO A 1 218 ? 6.056 -7.769 2.444 1.00 97.81 218 PRO A C 1
ATOM 1705 O O . PRO A 1 218 ? 5.479 -6.985 1.683 1.00 97.81 218 PRO A O 1
ATOM 1708 N N . PRO A 1 219 ? 5.943 -9.102 2.300 1.00 97.19 219 PRO A N 1
ATOM 1709 C CA . PRO A 1 219 ? 5.366 -9.728 1.106 1.00 97.19 219 PRO A CA 1
ATOM 1710 C C . PRO A 1 219 ? 3.903 -9.346 0.844 1.00 97.19 219 PRO A C 1
ATOM 1712 O O . PRO A 1 219 ? 3.461 -9.314 -0.301 1.00 97.19 219 PRO A O 1
ATOM 1715 N N . GLU A 1 220 ? 3.139 -9.016 1.883 1.00 98.00 220 GLU A N 1
ATOM 1716 C CA . GLU A 1 220 ? 1.732 -8.629 1.757 1.00 98.00 220 GLU A CA 1
ATOM 1717 C C . GLU A 1 220 ? 1.523 -7.160 1.345 1.00 98.00 220 GLU A C 1
ATOM 1719 O O . GLU A 1 220 ? 0.386 -6.763 1.094 1.00 98.00 220 GLU A O 1
ATOM 1724 N N . TYR A 1 221 ? 2.578 -6.336 1.278 1.00 98.38 221 TYR A N 1
ATOM 1725 C CA . TYR A 1 221 ? 2.447 -4.877 1.165 1.00 98.38 221 TYR A CA 1
ATOM 1726 C C . TYR A 1 221 ? 1.630 -4.428 -0.053 1.00 98.38 221 TYR A C 1
ATOM 1728 O O . TYR A 1 221 ? 0.661 -3.684 0.100 1.00 98.38 221 TYR A O 1
ATOM 1736 N N . ASP A 1 222 ? 1.973 -4.906 -1.251 1.00 98.69 222 ASP A N 1
ATOM 1737 C CA . ASP A 1 222 ? 1.256 -4.532 -2.476 1.00 98.69 222 ASP A CA 1
ATOM 1738 C C . ASP A 1 222 ? -0.155 -5.137 -2.542 1.00 98.69 222 ASP A C 1
ATOM 1740 O O . ASP A 1 222 ? -1.069 -4.508 -3.072 1.00 98.69 222 ASP A O 1
ATOM 1744 N N . LEU A 1 223 ? -0.383 -6.306 -1.930 1.00 98.44 223 LEU A N 1
ATOM 1745 C CA . LEU A 1 223 ? -1.731 -6.875 -1.820 1.00 98.44 223 LEU A CA 1
ATOM 1746 C C . LEU A 1 223 ? -2.625 -6.003 -0.944 1.00 98.44 223 LEU A C 1
ATOM 1748 O O . LEU A 1 223 ? -3.767 -5.738 -1.306 1.00 98.44 223 LEU A O 1
ATOM 1752 N N . VAL A 1 224 ? -2.108 -5.497 0.176 1.00 98.38 224 VAL A N 1
ATOM 1753 C CA . VAL A 1 224 ? -2.827 -4.508 0.987 1.00 98.38 224 VAL A CA 1
ATOM 1754 C C . VAL A 1 224 ? -3.091 -3.242 0.175 1.00 98.38 224 VAL A C 1
ATOM 1756 O O . VAL A 1 224 ? -4.169 -2.656 0.293 1.00 98.38 224 VAL A O 1
ATOM 1759 N N . CYS A 1 225 ? -2.131 -2.816 -0.654 1.00 98.25 225 CYS A N 1
ATOM 1760 C CA . CYS A 1 225 ? -2.289 -1.624 -1.474 1.00 98.25 225 CYS A CA 1
ATOM 1761 C C . CYS A 1 225 ? -3.462 -1.701 -2.449 1.00 98.25 225 CYS A C 1
ATOM 1763 O O . CYS A 1 225 ? -4.178 -0.702 -2.576 1.00 98.25 225 CYS A O 1
ATOM 1765 N N . LEU A 1 226 ? -3.639 -2.865 -3.073 1.00 98.50 226 LEU A N 1
ATOM 1766 C CA . LEU A 1 226 ? -4.653 -3.122 -4.088 1.00 98.50 226 LEU A CA 1
ATOM 1767 C C . LEU A 1 226 ? -6.004 -3.507 -3.483 1.00 98.50 226 LEU A C 1
ATOM 1769 O O . LEU A 1 226 ? -7.046 -3.006 -3.899 1.00 98.50 226 LEU A O 1
ATOM 1773 N N . LEU A 1 227 ? -5.996 -4.424 -2.514 1.00 98.38 227 LEU A N 1
ATOM 1774 C CA . LEU A 1 227 ? -7.217 -5.055 -2.018 1.00 98.38 227 LEU A CA 1
ATOM 1775 C C . LEU A 1 227 ? -7.961 -4.180 -1.004 1.00 98.38 227 LEU A C 1
ATOM 1777 O O . LEU A 1 227 ? -9.181 -4.272 -0.911 1.00 98.38 227 LEU A O 1
ATOM 1781 N N . TYR A 1 228 ? -7.248 -3.307 -0.282 1.00 97.44 228 TYR A N 1
ATOM 1782 C CA . TYR A 1 228 ? -7.816 -2.285 0.607 1.00 97.44 228 TYR A CA 1
ATOM 1783 C C . TYR A 1 228 ? -7.579 -0.870 0.065 1.00 97.44 228 TYR A C 1
ATOM 1785 O O . TYR A 1 228 ? -7.145 0.043 0.775 1.00 97.44 228 TYR A O 1
ATOM 1793 N N . ASP A 1 229 ? -7.888 -0.687 -1.217 1.00 95.44 229 ASP A N 1
ATOM 1794 C CA . ASP A 1 229 ? -7.944 0.624 -1.854 1.00 95.44 229 ASP A CA 1
ATOM 1795 C C . ASP A 1 229 ? -9.153 1.444 -1.346 1.00 95.44 229 ASP A C 1
ATOM 1797 O O . ASP A 1 229 ? -10.268 0.942 -1.165 1.00 95.44 229 ASP A O 1
ATOM 1801 N N . LEU A 1 230 ? -8.935 2.741 -1.116 1.00 94.50 230 LEU A N 1
ATOM 1802 C CA . LEU A 1 230 ? -9.987 3.682 -0.727 1.00 94.50 230 LEU A CA 1
ATOM 1803 C C . LEU A 1 230 ? -10.929 4.019 -1.887 1.00 94.50 230 LEU A C 1
ATOM 1805 O O . LEU A 1 230 ? -12.023 4.522 -1.652 1.00 94.50 230 LEU A O 1
ATOM 1809 N N . GLN A 1 231 ? -10.521 3.770 -3.128 1.00 91.44 231 GLN A N 1
ATOM 1810 C CA . GLN A 1 231 ? -11.301 4.173 -4.297 1.00 91.44 231 GLN A CA 1
ATOM 1811 C C . GLN A 1 231 ? -12.223 3.074 -4.831 1.00 91.44 231 GLN A C 1
ATOM 1813 O O . GLN A 1 231 ? -13.160 3.388 -5.560 1.00 91.44 231 GLN A O 1
ATOM 1818 N N . VAL A 1 232 ? -11.986 1.808 -4.471 1.00 93.38 232 VAL A N 1
ATOM 1819 C CA . VAL A 1 232 ? -12.711 0.658 -5.034 1.00 93.38 232 VAL A CA 1
ATOM 1820 C C . VAL A 1 232 ? -13.303 -0.206 -3.938 1.00 93.38 232 VAL A C 1
ATOM 1822 O O . VAL A 1 232 ? -12.603 -0.571 -2.991 1.00 93.38 232 VAL A O 1
ATOM 1825 N N . ASP A 1 233 ? -14.586 -0.563 -4.086 1.00 91.69 233 ASP A N 1
ATOM 1826 C CA . ASP A 1 233 ? -15.246 -1.540 -3.222 1.00 91.69 233 ASP A CA 1
ATOM 1827 C C . ASP A 1 233 ? -15.098 -2.973 -3.696 1.00 91.69 233 ASP A C 1
ATOM 1829 O O . ASP A 1 233 ? -15.662 -3.376 -4.713 1.00 91.69 233 ASP A O 1
ATOM 1833 N N . LEU A 1 234 ? -14.343 -3.742 -2.912 1.00 95.50 234 LEU A N 1
ATOM 1834 C CA . LEU A 1 234 ? -14.202 -5.175 -3.076 1.00 95.50 234 LEU A CA 1
ATOM 1835 C C . LEU A 1 234 ? -14.944 -5.888 -1.944 1.00 95.50 234 LEU A C 1
ATOM 1837 O O . LEU A 1 234 ? -14.713 -5.574 -0.770 1.00 95.50 234 LEU A O 1
ATOM 1841 N N . PRO A 1 235 ? -15.790 -6.881 -2.267 1.00 96.0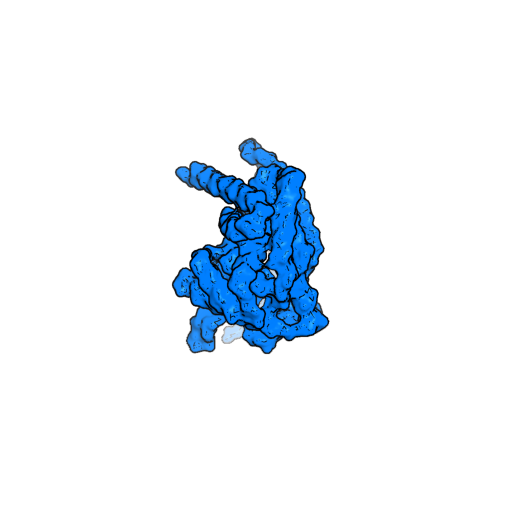0 235 PRO A N 1
ATOM 1842 C CA . PRO A 1 235 ? -16.346 -7.777 -1.266 1.00 96.00 235 PRO A CA 1
ATOM 1843 C C . PRO A 1 235 ? -15.228 -8.443 -0.460 1.00 96.00 235 PRO A C 1
ATOM 1845 O O . PRO A 1 235 ? -14.251 -8.938 -1.022 1.00 96.00 235 PRO A O 1
ATOM 1848 N N . GLU A 1 236 ? -15.382 -8.509 0.864 1.00 96.12 236 GLU A N 1
ATOM 1849 C CA . GLU A 1 236 ? -14.365 -9.105 1.744 1.00 96.12 236 GLU A CA 1
ATOM 1850 C C . GLU A 1 236 ? -14.091 -10.578 1.383 1.00 96.12 236 GLU A C 1
ATOM 1852 O O . GLU A 1 236 ? -12.958 -11.036 1.496 1.00 96.12 236 GLU A O 1
ATOM 1857 N N . SER A 1 237 ? -15.092 -11.312 0.883 1.00 97.50 237 SER A N 1
ATOM 1858 C CA . SER A 1 237 ? -14.911 -12.679 0.378 1.00 97.50 237 SER A CA 1
ATOM 1859 C C . SER A 1 237 ? -13.906 -12.749 -0.776 1.00 97.50 237 SER A C 1
ATOM 1861 O O . SER A 1 237 ? -13.043 -13.625 -0.771 1.00 97.50 237 SER A O 1
ATOM 1863 N N . LEU A 1 238 ? -13.970 -11.804 -1.721 1.00 98.00 238 LEU A N 1
ATOM 1864 C CA . LEU A 1 238 ? -13.032 -11.715 -2.838 1.00 98.00 238 LEU A CA 1
ATOM 1865 C C . LEU A 1 238 ? -11.636 -11.312 -2.353 1.00 98.00 238 LEU A C 1
ATOM 1867 O O . LEU A 1 238 ? -10.656 -11.940 -2.740 1.00 98.00 238 LEU A O 1
ATOM 1871 N N . VAL A 1 239 ? -11.539 -10.328 -1.450 1.00 98.38 239 VAL A N 1
ATOM 1872 C CA . VAL A 1 239 ? -10.258 -9.931 -0.831 1.00 98.38 239 VAL A CA 1
ATOM 1873 C C . VAL A 1 239 ? -9.560 -11.138 -0.200 1.00 98.38 239 VAL A C 1
ATOM 1875 O O . VAL A 1 239 ? -8.369 -11.356 -0.420 1.00 98.38 239 VAL A O 1
ATOM 1878 N N . ARG A 1 240 ? -10.301 -11.953 0.561 1.00 97.69 240 ARG A N 1
ATOM 1879 C CA . ARG A 1 240 ? -9.750 -13.141 1.227 1.00 97.69 240 ARG A CA 1
ATOM 1880 C C . ARG A 1 240 ? -9.369 -14.238 0.244 1.00 97.69 240 ARG A C 1
ATOM 1882 O O . ARG A 1 240 ? -8.305 -14.829 0.415 1.00 97.69 240 ARG A O 1
ATOM 1889 N N . ALA A 1 241 ? -10.187 -14.483 -0.779 1.00 98.44 241 ALA A N 1
ATOM 1890 C CA . ALA A 1 241 ? -9.861 -15.441 -1.831 1.00 98.44 241 ALA A CA 1
ATOM 1891 C C . ALA A 1 241 ? -8.549 -15.057 -2.535 1.00 98.44 241 ALA A C 1
ATOM 1893 O O . ALA A 1 241 ? -7.614 -15.854 -2.558 1.00 98.44 241 ALA A O 1
ATOM 1894 N N . LEU A 1 242 ? -8.429 -13.805 -2.987 1.00 98.69 242 LEU A N 1
ATOM 1895 C CA . LEU A 1 242 ? -7.236 -13.302 -3.672 1.00 98.69 242 LEU A CA 1
ATOM 1896 C C . LEU A 1 242 ? -5.987 -13.333 -2.785 1.00 98.69 242 LEU A C 1
ATOM 1898 O O . LEU A 1 242 ? -4.913 -13.710 -3.254 1.00 98.69 242 LEU A O 1
ATOM 1902 N N . LEU A 1 243 ? -6.110 -12.992 -1.497 1.00 98.38 243 LEU A N 1
ATOM 1903 C CA . LEU A 1 243 ? -5.000 -13.104 -0.547 1.00 98.38 243 LEU A CA 1
ATOM 1904 C C . LEU A 1 243 ? -4.506 -14.553 -0.436 1.00 98.38 243 LEU A C 1
ATOM 1906 O O . LEU A 1 243 ? -3.305 -14.799 -0.529 1.00 98.38 243 LEU A O 1
ATOM 1910 N N . VAL A 1 244 ? -5.417 -15.517 -0.270 1.00 98.00 244 VAL A N 1
ATOM 1911 C CA . VAL A 1 244 ? -5.071 -16.942 -0.145 1.00 98.00 244 VAL A CA 1
ATOM 1912 C C . VAL A 1 244 ? -4.454 -17.485 -1.437 1.00 98.00 244 VAL A C 1
ATOM 1914 O O . VAL A 1 244 ? -3.405 -18.129 -1.378 1.00 98.00 244 VAL A O 1
ATOM 1917 N N . GLU A 1 245 ? -5.071 -17.200 -2.586 1.00 98.12 245 GLU A N 1
ATOM 1918 C CA . GLU A 1 245 ? -4.594 -17.608 -3.915 1.00 98.12 245 GLU A CA 1
ATOM 1919 C C . GLU A 1 245 ? -3.190 -17.058 -4.205 1.00 98.12 245 GLU A C 1
ATOM 1921 O O . GLU A 1 245 ? -2.326 -17.775 -4.720 1.00 98.12 245 GLU A O 1
ATOM 1926 N N . THR A 1 246 ? -2.938 -15.795 -3.848 1.00 98.19 246 THR A N 1
ATOM 1927 C CA . THR A 1 246 ? -1.648 -15.146 -4.114 1.00 98.19 246 THR A CA 1
ATOM 1928 C C . THR A 1 246 ? -0.571 -15.597 -3.143 1.00 98.19 246 THR A C 1
ATOM 1930 O O . THR A 1 246 ? 0.557 -15.846 -3.565 1.00 98.19 246 THR A O 1
ATOM 1933 N N . ARG A 1 247 ? -0.907 -15.763 -1.855 1.00 97.31 247 ARG A N 1
ATOM 1934 C CA . ARG A 1 247 ? 0.023 -16.226 -0.813 1.00 97.31 247 ARG A CA 1
ATOM 1935 C C . ARG A 1 247 ? 0.723 -17.523 -1.206 1.00 97.31 247 ARG A C 1
ATOM 1937 O O . ARG A 1 247 ? 1.925 -17.644 -1.003 1.00 97.31 247 ARG A O 1
ATOM 1944 N N . ALA A 1 248 ? -0.012 -18.462 -1.804 1.00 96.00 248 ALA A N 1
ATOM 1945 C CA . ALA A 1 248 ? 0.531 -19.741 -2.262 1.00 96.00 248 ALA A CA 1
ATOM 1946 C C . ALA A 1 248 ? 1.597 -19.607 -3.369 1.00 96.00 248 ALA A C 1
ATOM 1948 O O . ALA A 1 248 ? 2.360 -20.540 -3.601 1.00 96.00 248 ALA A O 1
ATOM 1949 N N . GLN A 1 249 ? 1.649 -18.462 -4.055 1.00 96.94 249 GLN A N 1
ATOM 1950 C CA . GLN A 1 249 ? 2.556 -18.203 -5.174 1.00 96.94 249 GLN A CA 1
ATOM 1951 C C . GLN A 1 249 ? 3.754 -17.320 -4.795 1.00 96.94 249 GLN A C 1
ATOM 1953 O O . GLN A 1 249 ? 4.690 -17.206 -5.600 1.00 96.94 249 GLN A O 1
ATOM 1958 N N . LEU A 1 250 ? 3.730 -16.684 -3.614 1.00 95.50 250 LEU A N 1
ATOM 1959 C CA . LEU A 1 250 ? 4.809 -15.819 -3.125 1.00 95.50 250 LEU A CA 1
ATOM 1960 C C . LEU A 1 250 ? 6.117 -16.618 -2.954 1.00 95.50 250 LEU A C 1
ATOM 1962 O O . LEU A 1 250 ? 6.056 -17.798 -2.611 1.00 95.50 250 LEU A O 1
ATOM 1966 N N . PRO A 1 251 ? 7.303 -16.011 -3.162 1.00 90.44 251 PRO A N 1
ATOM 1967 C CA . PRO A 1 251 ? 8.589 -16.721 -3.094 1.00 90.44 251 PRO A CA 1
ATOM 1968 C C . PRO A 1 251 ? 8.866 -17.432 -1.761 1.00 90.44 251 PRO A C 1
ATOM 1970 O O . PRO A 1 251 ? 9.585 -18.424 -1.732 1.00 90.44 251 PRO A O 1
ATOM 1973 N N . ASP A 1 252 ? 8.333 -16.905 -0.662 1.00 86.38 252 ASP A N 1
ATOM 1974 C CA . ASP A 1 252 ? 8.471 -17.418 0.702 1.00 86.38 252 ASP A CA 1
ATOM 1975 C C . ASP A 1 252 ? 7.219 -18.143 1.217 1.00 86.38 252 ASP A C 1
ATOM 1977 O O . ASP A 1 252 ? 7.290 -18.749 2.283 1.00 86.38 252 ASP A O 1
ATOM 1981 N N . ALA A 1 253 ? 6.105 -18.086 0.472 1.00 91.94 253 ALA A N 1
ATOM 1982 C CA . ALA A 1 253 ? 4.810 -18.694 0.796 1.00 91.94 253 ALA A CA 1
ATOM 1983 C C . ALA A 1 253 ? 4.513 -18.718 2.314 1.00 91.94 253 ALA A C 1
ATOM 1985 O O . ALA A 1 253 ? 4.450 -19.796 2.918 1.00 91.94 253 ALA A O 1
ATOM 1986 N N . PRO A 1 254 ? 4.370 -17.540 2.956 1.00 92.19 254 PRO A N 1
ATOM 1987 C CA . PRO A 1 254 ? 4.335 -17.436 4.409 1.00 92.19 254 PRO A CA 1
ATOM 1988 C C . PRO A 1 254 ? 3.191 -18.265 5.013 1.00 92.19 254 PRO A C 1
ATOM 1990 O O . PRO A 1 254 ? 2.117 -18.370 4.402 1.00 92.19 254 PRO A O 1
ATOM 1993 N N . PRO A 1 255 ? 3.366 -18.822 6.230 1.00 95.75 255 PRO A N 1
ATOM 1994 C CA . PRO A 1 255 ? 2.301 -19.539 6.917 1.00 95.75 255 PRO A CA 1
ATOM 1995 C C . PRO A 1 255 ? 1.032 -18.693 7.003 1.00 95.75 255 PRO A C 1
ATOM 1997 O O . PRO A 1 255 ? 1.086 -17.493 7.277 1.00 95.75 255 PRO A O 1
ATOM 2000 N N . ALA A 1 256 ? -0.124 -19.331 6.814 1.00 96.56 256 ALA A N 1
ATOM 2001 C CA . ALA A 1 256 ? -1.390 -18.620 6.666 1.00 96.56 256 ALA A CA 1
ATOM 2002 C C . ALA A 1 256 ? -1.671 -17.629 7.805 1.00 96.56 256 ALA A C 1
ATOM 2004 O O . ALA A 1 256 ? -1.958 -16.463 7.558 1.00 96.56 256 ALA A O 1
ATOM 2005 N N . ALA A 1 257 ? -1.495 -18.078 9.049 1.00 96.38 257 ALA A N 1
ATOM 2006 C CA . ALA A 1 257 ? -1.742 -17.267 10.235 1.00 96.38 257 ALA A CA 1
ATOM 2007 C C . ALA A 1 257 ? -0.789 -16.067 10.383 1.00 96.38 257 ALA A C 1
ATOM 2009 O O . ALA A 1 257 ? -1.183 -15.067 10.985 1.00 96.38 257 ALA A O 1
ATOM 2010 N N . GLU A 1 258 ? 0.445 -16.171 9.879 1.00 96.38 258 GLU A N 1
ATOM 2011 C CA . GLU A 1 258 ? 1.407 -15.065 9.870 1.00 96.38 258 GLU A CA 1
ATOM 2012 C C . GLU A 1 258 ? 1.046 -14.068 8.770 1.00 96.38 258 GLU A C 1
ATOM 2014 O O . GLU A 1 258 ? 0.965 -12.870 9.028 1.00 96.38 258 GLU A O 1
ATOM 2019 N N . SER A 1 259 ? 0.750 -14.569 7.569 1.00 97.25 259 SER A N 1
ATOM 2020 C CA . SER A 1 259 ? 0.365 -13.734 6.433 1.00 97.25 259 SER A CA 1
ATOM 2021 C C . SER A 1 259 ? -0.909 -12.936 6.712 1.00 97.25 259 SER A C 1
ATOM 2023 O O . SER A 1 259 ? -0.935 -11.731 6.482 1.00 97.25 259 SER A O 1
ATOM 2025 N N . ASP A 1 260 ? -1.931 -13.564 7.303 1.00 97.69 260 ASP A N 1
ATOM 2026 C CA . ASP A 1 260 ? -3.183 -12.888 7.655 1.00 97.69 260 ASP A CA 1
ATOM 2027 C C . ASP A 1 260 ? -2.950 -11.782 8.702 1.00 97.69 260 ASP A C 1
ATOM 2029 O O . ASP A 1 260 ? -3.479 -10.675 8.578 1.00 97.69 260 ASP A O 1
ATOM 2033 N N . LEU A 1 261 ? -2.104 -12.054 9.704 1.00 98.00 261 LEU A N 1
ATOM 2034 C CA . LEU A 1 261 ? -1.732 -11.077 10.727 1.00 98.00 261 LEU A CA 1
ATOM 2035 C C . LEU A 1 261 ? -0.950 -9.901 10.128 1.00 98.00 261 LEU A C 1
ATOM 2037 O O . LEU A 1 261 ? -1.259 -8.748 10.431 1.00 98.00 261 LEU A O 1
ATOM 2041 N N . ARG A 1 262 ? 0.034 -10.166 9.259 1.00 97.94 262 ARG A N 1
ATOM 2042 C CA . ARG A 1 262 ? 0.815 -9.113 8.591 1.00 97.94 262 ARG A CA 1
ATOM 2043 C C . ARG A 1 262 ? -0.040 -8.295 7.635 1.00 97.94 262 ARG A C 1
ATOM 2045 O O . ARG A 1 262 ? 0.089 -7.073 7.627 1.00 97.94 262 ARG A O 1
ATOM 2052 N N . PHE A 1 263 ? -0.932 -8.937 6.882 1.00 98.56 263 PHE A N 1
ATOM 2053 C CA . PHE A 1 263 ? -1.868 -8.263 5.986 1.00 98.56 263 PHE A CA 1
ATOM 2054 C C . PHE A 1 263 ? -2.730 -7.260 6.757 1.00 98.56 263 PHE A C 1
ATOM 2056 O O . PHE A 1 263 ? -2.766 -6.082 6.407 1.00 98.56 263 PHE A O 1
ATOM 2063 N N . ASP A 1 264 ? -3.360 -7.687 7.855 1.00 98.62 264 ASP A N 1
ATOM 2064 C CA . ASP A 1 264 ? -4.205 -6.806 8.665 1.00 98.62 264 ASP A CA 1
ATOM 2065 C C . ASP A 1 264 ? -3.392 -5.710 9.386 1.00 98.62 264 ASP A C 1
ATOM 2067 O O . ASP A 1 264 ? -3.857 -4.571 9.521 1.00 98.62 264 ASP A O 1
ATOM 2071 N N . ALA A 1 265 ? -2.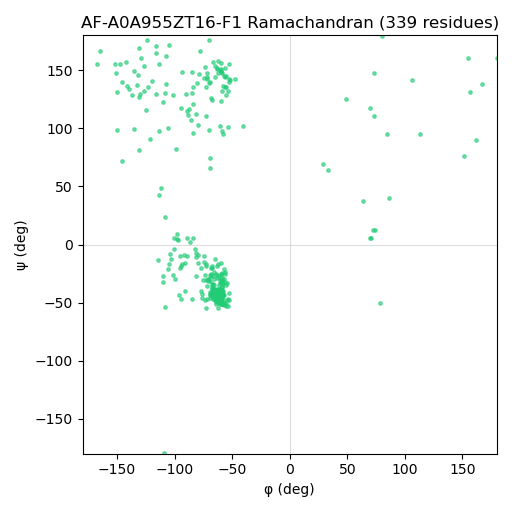154 -6.001 9.802 1.00 98.69 265 ALA A N 1
ATOM 2072 C CA . ALA A 1 265 ? -1.290 -5.011 10.445 1.00 98.69 265 ALA A CA 1
ATOM 2073 C C . ALA A 1 265 ? -0.835 -3.926 9.454 1.00 98.69 265 ALA A C 1
ATOM 2075 O O . ALA A 1 265 ? -0.936 -2.727 9.732 1.00 98.69 265 ALA A O 1
ATOM 2076 N N . LEU A 1 266 ? -0.401 -4.332 8.258 1.00 98.62 266 LEU A N 1
ATOM 2077 C CA . LEU A 1 266 ? -0.055 -3.428 7.160 1.00 98.62 266 LEU A CA 1
ATOM 2078 C C . LEU A 1 266 ? -1.261 -2.622 6.687 1.00 98.62 266 LEU A C 1
ATOM 2080 O O . LEU A 1 266 ? -1.126 -1.416 6.470 1.00 98.62 266 LEU A O 1
ATOM 2084 N N . ALA A 1 267 ? -2.428 -3.260 6.571 1.00 98.56 267 ALA A N 1
ATOM 2085 C CA . ALA A 1 267 ? -3.693 -2.603 6.270 1.00 98.56 267 ALA A CA 1
ATOM 2086 C C . ALA A 1 267 ? -3.982 -1.488 7.268 1.00 98.56 267 ALA A C 1
ATOM 2088 O O . ALA A 1 267 ? -4.209 -0.350 6.862 1.00 98.56 267 ALA A O 1
ATOM 2089 N N . THR A 1 268 ? -3.883 -1.786 8.563 1.00 98.62 268 THR A N 1
ATOM 2090 C CA . THR A 1 268 ? -4.119 -0.809 9.629 1.00 98.62 268 THR A CA 1
ATOM 2091 C C . THR A 1 268 ? -3.176 0.390 9.503 1.00 98.62 268 THR A C 1
ATOM 2093 O O . THR A 1 268 ? -3.616 1.540 9.436 1.00 98.62 268 THR A O 1
ATOM 2096 N N . LEU A 1 269 ? -1.871 0.135 9.374 1.00 98.44 269 LEU A N 1
ATOM 2097 C CA . LEU A 1 269 ? -0.864 1.185 9.213 1.00 98.44 269 LEU A CA 1
ATOM 2098 C C . LEU A 1 269 ? -1.107 2.035 7.955 1.00 98.44 269 LEU A C 1
ATOM 2100 O O . LEU A 1 269 ? -1.025 3.266 7.991 1.00 98.44 269 LEU A O 1
ATOM 2104 N N . ARG A 1 270 ? -1.363 1.388 6.815 1.00 97.25 270 ARG A N 1
ATOM 2105 C CA . ARG A 1 270 ? -1.500 2.061 5.520 1.00 97.25 270 ARG A CA 1
ATOM 2106 C C . ARG A 1 270 ? -2.792 2.862 5.426 1.00 97.25 270 ARG A C 1
ATOM 2108 O O . ARG A 1 270 ? -2.728 4.021 5.025 1.00 97.25 270 ARG A O 1
ATOM 2115 N N . LEU A 1 271 ? -3.926 2.287 5.815 1.00 98.00 271 LEU A N 1
ATOM 2116 C CA . LEU A 1 271 ? -5.223 2.964 5.774 1.00 98.00 271 LEU A CA 1
ATOM 2117 C C . LEU A 1 271 ? -5.237 4.190 6.688 1.00 98.00 271 LEU A C 1
ATOM 2119 O O . LEU A 1 271 ? -5.713 5.243 6.273 1.00 98.00 271 LEU A O 1
ATOM 2123 N N . ALA A 1 272 ? -4.624 4.109 7.876 1.00 97.75 272 ALA A N 1
ATOM 2124 C CA . ALA A 1 272 ? -4.464 5.272 8.747 1.00 97.75 272 ALA A CA 1
ATOM 2125 C C . ALA A 1 272 ? -3.700 6.413 8.050 1.00 97.75 272 ALA A C 1
ATOM 2127 O O . ALA A 1 272 ? -4.108 7.576 8.115 1.00 97.75 272 ALA A O 1
ATOM 2128 N N . LYS A 1 273 ? -2.623 6.096 7.321 1.00 96.62 273 LYS A N 1
ATOM 2129 C CA . LYS A 1 273 ? -1.880 7.079 6.519 1.00 96.62 273 LYS A CA 1
ATOM 2130 C C . LYS A 1 273 ? -2.687 7.600 5.333 1.00 96.62 273 LYS A C 1
ATOM 2132 O O . LYS A 1 273 ? -2.618 8.797 5.064 1.00 96.62 273 LYS A O 1
ATOM 2137 N N . ASP A 1 274 ? -3.410 6.745 4.617 1.00 97.06 274 ASP A N 1
ATOM 2138 C CA . ASP A 1 274 ? -4.159 7.150 3.423 1.00 97.06 274 ASP A CA 1
ATOM 2139 C C . ASP A 1 274 ? -5.339 8.058 3.805 1.00 97.06 274 ASP A C 1
ATOM 2141 O O . ASP A 1 274 ? -5.501 9.122 3.209 1.00 97.06 274 ASP A O 1
ATOM 2145 N N . VAL A 1 275 ? -6.066 7.745 4.885 1.00 97.56 275 VAL A N 1
ATOM 2146 C CA . VAL A 1 275 ? -7.065 8.657 5.473 1.00 97.56 275 VAL A CA 1
ATOM 2147 C C . VAL A 1 275 ? -6.413 9.976 5.894 1.00 97.56 275 VAL A C 1
ATOM 2149 O O . VAL A 1 275 ? -6.916 11.045 5.552 1.00 97.56 275 VAL A O 1
ATOM 2152 N N . SER A 1 276 ? -5.250 9.927 6.555 1.00 97.12 276 SER A N 1
ATOM 2153 C CA . SER A 1 276 ? -4.522 11.144 6.952 1.00 97.12 276 SER A CA 1
ATOM 2154 C C . SER A 1 276 ? -4.152 12.026 5.760 1.00 97.12 276 SER A C 1
ATOM 2156 O O . SER A 1 276 ? -4.194 13.250 5.860 1.00 97.12 276 SER A O 1
ATOM 2158 N N . HIS A 1 277 ? -3.801 11.422 4.622 1.00 95.81 277 HIS A N 1
ATOM 2159 C CA . HIS A 1 277 ? -3.518 12.134 3.375 1.00 95.81 277 HIS A CA 1
ATOM 2160 C C . HIS A 1 277 ? -4.751 12.843 2.820 1.00 95.81 277 HIS A C 1
ATOM 2162 O O . HIS A 1 277 ? -4.642 14.011 2.444 1.00 95.81 277 HIS A O 1
ATOM 2168 N N . VAL A 1 278 ? -5.912 12.185 2.824 1.00 96.12 278 VAL A N 1
ATOM 2169 C CA . VAL A 1 278 ? -7.180 12.787 2.382 1.00 96.12 278 VAL A CA 1
ATOM 2170 C C . VAL A 1 278 ? -7.595 13.943 3.300 1.00 96.12 278 VAL A C 1
ATOM 2172 O O . VAL A 1 278 ? -7.903 15.033 2.814 1.00 96.12 278 VAL A O 1
ATOM 2175 N N . VAL A 1 279 ? -7.531 13.749 4.622 1.00 95.19 279 VAL A N 1
ATOM 2176 C CA . VAL A 1 279 ? -7.868 14.785 5.616 1.00 95.19 279 VAL A CA 1
ATOM 2177 C C . VAL A 1 279 ? -6.963 16.006 5.461 1.00 95.19 279 VAL A C 1
ATOM 2179 O O . VAL A 1 279 ? -7.445 17.132 5.333 1.00 95.19 279 VAL A O 1
ATOM 2182 N N . HIS A 1 280 ? -5.646 15.796 5.414 1.00 94.75 280 HIS A N 1
ATOM 2183 C CA . HIS A 1 280 ? -4.688 16.885 5.253 1.00 94.75 280 HIS A CA 1
ATOM 2184 C C . HIS A 1 280 ? -4.886 17.629 3.923 1.00 94.75 280 HIS A C 1
ATOM 2186 O O . HIS A 1 280 ? -4.847 18.859 3.890 1.00 94.75 280 HIS A O 1
ATOM 2192 N N . ALA A 1 281 ? -5.148 16.911 2.823 1.00 93.50 281 ALA A N 1
ATOM 2193 C CA . ALA A 1 281 ? -5.440 17.526 1.529 1.00 93.50 281 ALA A CA 1
ATOM 2194 C C . ALA A 1 281 ? -6.641 18.479 1.600 1.00 93.50 281 ALA A C 1
ATOM 2196 O O . ALA A 1 281 ? -6.523 19.637 1.199 1.00 93.50 281 ALA A O 1
ATOM 2197 N N . GLY A 1 282 ? -7.756 18.021 2.171 1.00 93.56 282 GLY A N 1
ATOM 2198 C CA . GLY A 1 282 ? -8.984 18.807 2.227 1.00 93.56 282 GLY A CA 1
ATOM 2199 C C . GLY A 1 282 ? -8.946 19.974 3.210 1.00 93.56 282 GLY A C 1
ATOM 2200 O O . GLY A 1 282 ? -9.613 20.980 2.968 1.00 93.56 282 GLY A O 1
ATOM 2201 N N . LEU A 1 283 ? -8.184 19.862 4.304 1.00 91.56 283 LEU A N 1
ATOM 2202 C CA . LEU A 1 283 ? -8.110 20.903 5.337 1.00 91.56 283 LEU A CA 1
ATOM 2203 C C . LEU A 1 283 ? -7.001 21.930 5.093 1.00 91.56 283 LEU A C 1
ATOM 2205 O O . LEU A 1 283 ? -7.216 23.118 5.320 1.00 91.56 283 LEU A O 1
ATOM 2209 N N . VAL A 1 284 ? -5.825 21.492 4.639 1.00 90.19 284 VAL A N 1
ATOM 2210 C CA . VAL A 1 284 ? -4.657 22.374 4.474 1.00 90.19 284 VAL A CA 1
ATOM 2211 C C . VAL A 1 284 ? -4.569 22.912 3.054 1.00 90.19 284 VAL A C 1
ATOM 2213 O O . VAL A 1 284 ? -4.394 24.113 2.863 1.00 90.19 284 VAL A O 1
ATOM 2216 N N . ARG A 1 285 ? -4.729 22.038 2.053 1.00 87.00 285 ARG A N 1
ATOM 2217 C CA . ARG A 1 285 ? -4.610 22.405 0.630 1.00 87.00 285 ARG A CA 1
ATOM 2218 C C . ARG A 1 285 ? -5.941 22.815 -0.005 1.00 87.00 285 ARG A C 1
ATOM 2220 O O . ARG A 1 285 ? -5.949 23.267 -1.141 1.00 87.00 285 ARG A O 1
ATOM 2227 N N . GLY A 1 286 ? -7.058 22.631 0.702 1.00 91.19 286 GLY A N 1
ATOM 2228 C CA . GLY A 1 286 ? -8.404 22.866 0.171 1.00 91.19 286 GLY A CA 1
ATOM 2229 C C . GLY A 1 286 ? -8.857 21.846 -0.883 1.00 91.19 286 GLY A C 1
ATOM 2230 O O . GLY A 1 286 ? -9.937 22.001 -1.448 1.00 91.19 286 GLY A O 1
ATOM 2231 N N . ASP A 1 287 ? -8.080 20.788 -1.142 1.00 92.31 287 ASP A N 1
ATOM 2232 C CA . ASP A 1 287 ? -8.427 19.753 -2.121 1.00 92.31 287 ASP A CA 1
ATOM 2233 C C . ASP A 1 287 ? -9.344 18.701 -1.489 1.00 92.31 287 ASP A C 1
ATOM 2235 O O . ASP A 1 287 ? -8.895 17.763 -0.826 1.00 92.31 287 ASP A O 1
ATOM 2239 N N . ARG A 1 288 ? -10.654 18.877 -1.682 1.00 93.62 288 ARG A N 1
ATOM 2240 C CA . ARG A 1 288 ? -11.699 18.002 -1.131 1.00 93.62 288 ARG A CA 1
ATOM 2241 C C . ARG A 1 288 ? -12.225 16.957 -2.115 1.00 93.62 288 ARG A C 1
ATOM 2243 O O . ARG A 1 288 ? -13.181 16.264 -1.778 1.00 93.62 288 ARG A O 1
ATOM 2250 N N . ARG A 1 289 ? -11.606 16.783 -3.290 1.00 93.25 289 ARG A N 1
ATOM 2251 C CA . ARG A 1 289 ? -12.082 15.829 -4.317 1.00 93.25 289 ARG A CA 1
ATOM 2252 C C . ARG A 1 289 ? -12.212 14.394 -3.800 1.00 93.25 289 ARG A C 1
ATOM 2254 O O . ARG A 1 289 ? -13.104 13.673 -4.221 1.00 93.25 289 ARG A O 1
ATOM 2261 N N . ARG A 1 290 ? -11.346 14.007 -2.859 1.00 93.31 290 ARG A N 1
ATOM 2262 C CA . ARG A 1 290 ? -11.311 12.672 -2.240 1.00 93.31 290 ARG A CA 1
ATOM 2263 C C . ARG A 1 290 ? -11.972 12.610 -0.861 1.00 93.31 290 ARG A C 1
ATOM 2265 O O . ARG A 1 290 ? -11.898 11.588 -0.193 1.00 93.31 290 ARG A O 1
ATOM 2272 N N . TRP A 1 291 ? -12.600 13.690 -0.389 1.00 93.62 291 TRP A N 1
ATOM 2273 C CA . TRP A 1 291 ? -13.114 13.776 0.987 1.00 93.62 291 TRP A CA 1
ATOM 2274 C C . TRP A 1 291 ? -14.166 12.703 1.305 1.00 93.62 291 TRP A C 1
ATOM 2276 O O . TRP A 1 291 ? -14.217 12.191 2.422 1.00 93.62 291 TRP A O 1
ATOM 2286 N N . SER A 1 292 ? -14.968 12.321 0.308 1.00 91.75 292 SER A N 1
ATOM 2287 C CA . SER A 1 292 ? -15.965 11.249 0.404 1.00 91.75 292 SER A CA 1
ATOM 2288 C C . SER A 1 292 ? -15.364 9.857 0.638 1.00 91.75 292 SER A C 1
ATOM 2290 O O . SER A 1 292 ? -16.093 8.942 1.009 1.00 91.75 292 SER A O 1
ATOM 2292 N N . GLU A 1 293 ? -14.050 9.678 0.481 1.00 94.00 293 GLU A N 1
ATOM 2293 C CA . GLU A 1 293 ? -13.361 8.408 0.739 1.00 94.00 293 GLU A CA 1
ATOM 2294 C C . GLU A 1 293 ? -13.093 8.169 2.239 1.00 94.00 293 GLU A C 1
ATOM 2296 O O . GLU A 1 293 ? -12.817 7.038 2.643 1.00 94.00 293 GLU A O 1
ATOM 2301 N N . ILE A 1 294 ? -13.184 9.205 3.090 1.00 94.75 294 ILE A N 1
ATOM 2302 C CA . ILE A 1 294 ? -12.863 9.112 4.528 1.00 94.75 294 ILE A CA 1
ATOM 2303 C C . ILE A 1 294 ? -13.719 8.061 5.259 1.00 94.75 294 ILE A C 1
ATOM 2305 O O . ILE A 1 294 ? -13.122 7.211 5.924 1.00 94.75 294 ILE A O 1
ATOM 2309 N N . PRO A 1 295 ? -15.068 8.046 5.154 1.00 93.75 295 PRO A N 1
ATOM 2310 C CA . PRO A 1 295 ? -15.891 7.058 5.859 1.00 93.75 295 PRO A CA 1
ATOM 2311 C C . PRO A 1 295 ? -15.513 5.620 5.497 1.00 93.75 295 PRO A C 1
ATOM 2313 O O . PRO A 1 295 ? -15.337 4.773 6.371 1.00 93.75 295 PRO A O 1
ATOM 2316 N N . ARG A 1 296 ? -15.287 5.360 4.204 1.00 92.81 296 ARG A N 1
ATOM 2317 C CA . ARG A 1 296 ? -14.832 4.058 3.709 1.00 92.81 296 ARG A CA 1
ATOM 2318 C C . ARG A 1 296 ? -13.468 3.684 4.285 1.00 92.81 296 ARG A C 1
ATOM 2320 O O . ARG A 1 296 ? -13.280 2.553 4.730 1.00 92.81 296 ARG A O 1
ATOM 2327 N N . GLY A 1 297 ? -12.522 4.622 4.290 1.00 96.00 297 GLY A N 1
ATOM 2328 C CA . GLY A 1 297 ? -11.194 4.400 4.854 1.00 96.00 297 GLY A CA 1
ATOM 2329 C C . GLY A 1 297 ? -11.231 4.073 6.341 1.00 96.00 297 GLY A C 1
ATOM 2330 O O . GLY A 1 297 ? -10.542 3.152 6.773 1.00 96.00 297 GLY A O 1
ATOM 2331 N N . LEU A 1 298 ? -12.085 4.753 7.109 1.00 96.62 298 LEU A N 1
ATOM 2332 C CA . LEU A 1 298 ? -12.312 4.449 8.523 1.00 96.62 298 LEU A CA 1
ATOM 2333 C C . LEU A 1 298 ? -12.974 3.078 8.718 1.00 96.62 298 LEU A C 1
ATOM 2335 O O . LEU A 1 298 ? -12.538 2.319 9.580 1.00 96.62 298 LEU A O 1
ATOM 2339 N N . ALA A 1 299 ? -13.953 2.708 7.887 1.00 94.25 299 ALA A N 1
ATOM 2340 C CA . ALA A 1 299 ? -14.589 1.393 7.946 1.00 94.25 299 ALA A CA 1
ATOM 2341 C C . ALA A 1 299 ? -13.601 0.250 7.637 1.00 94.25 299 ALA A C 1
ATOM 2343 O O . ALA A 1 299 ? -13.542 -0.743 8.365 1.00 94.25 299 ALA A O 1
ATOM 2344 N N . LEU A 1 300 ? -12.780 0.390 6.589 1.00 96.12 300 LEU A N 1
ATOM 2345 C CA . LEU A 1 300 ? -11.709 -0.560 6.267 1.00 96.12 300 LEU A CA 1
ATOM 2346 C C . LEU A 1 300 ? -10.683 -0.657 7.402 1.00 96.12 300 LEU A C 1
ATOM 2348 O O . LEU A 1 300 ? -10.312 -1.761 7.803 1.00 96.12 300 LEU A O 1
ATOM 2352 N N . LEU A 1 301 ? -10.268 0.489 7.945 1.00 97.19 301 LEU A N 1
ATOM 2353 C CA . LEU A 1 301 ? -9.312 0.567 9.044 1.00 97.19 301 LEU A CA 1
ATOM 2354 C C . LEU A 1 301 ? -9.858 -0.113 10.309 1.00 97.19 301 LEU A C 1
ATOM 2356 O O . LEU A 1 301 ? -9.145 -0.888 10.941 1.00 97.19 301 LEU A O 1
ATOM 2360 N N . GLY A 1 302 ? -11.132 0.115 10.638 1.00 96.62 302 GLY A N 1
ATOM 2361 C CA . GLY A 1 302 ? -11.819 -0.528 11.756 1.00 96.62 302 GLY A CA 1
ATOM 2362 C C . GLY A 1 302 ? -11.924 -2.043 11.586 1.00 96.62 302 GLY A C 1
ATOM 2363 O O . GLY A 1 302 ? -11.675 -2.777 12.538 1.00 96.62 302 GLY A O 1
ATOM 2364 N N . ARG A 1 303 ? -12.209 -2.529 10.369 1.00 95.94 303 ARG A N 1
ATOM 2365 C CA . ARG A 1 303 ? -12.212 -3.972 10.064 1.00 95.94 303 ARG A CA 1
ATOM 2366 C C . ARG A 1 303 ? -10.832 -4.606 10.250 1.00 95.94 303 ARG A C 1
ATOM 2368 O O . ARG A 1 303 ? -10.734 -5.647 10.896 1.00 95.94 303 ARG A O 1
ATOM 2375 N N . ALA A 1 304 ? -9.784 -3.987 9.706 1.00 97.69 304 ALA A N 1
ATOM 2376 C CA . ALA A 1 304 ? -8.413 -4.490 9.806 1.00 97.69 304 ALA A CA 1
ATOM 2377 C C . ALA A 1 304 ? -7.903 -4.510 11.251 1.00 97.69 304 ALA A C 1
ATOM 2379 O O . ALA A 1 304 ? -7.479 -5.556 11.740 1.00 97.69 304 ALA A O 1
ATOM 2380 N N . ALA A 1 305 ? -8.022 -3.388 11.960 1.00 97.81 305 ALA A N 1
ATOM 2381 C CA . ALA A 1 305 ? -7.596 -3.294 13.351 1.00 97.81 305 ALA A CA 1
ATOM 2382 C C . ALA A 1 305 ? -8.441 -4.192 14.274 1.00 97.81 305 ALA A C 1
ATOM 2384 O O . ALA A 1 305 ? -7.895 -4.841 15.163 1.00 97.81 305 ALA A O 1
ATOM 2385 N N . GLY A 1 306 ? -9.751 -4.295 14.025 1.00 97.12 306 GLY A N 1
ATOM 2386 C CA . GLY A 1 306 ? -10.675 -5.117 14.811 1.00 97.12 306 GLY A CA 1
ATOM 2387 C C . GLY A 1 306 ? -10.329 -6.608 14.800 1.00 97.12 306 GLY A C 1
ATOM 2388 O O . GLY A 1 306 ? -10.399 -7.266 15.836 1.00 97.12 306 GLY A O 1
ATOM 2389 N N . ARG A 1 307 ? -9.875 -7.150 13.660 1.00 96.88 307 ARG A N 1
ATOM 2390 C CA . ARG A 1 307 ? -9.420 -8.554 13.571 1.00 96.88 307 ARG A CA 1
ATOM 2391 C C . ARG A 1 307 ? -8.167 -8.840 14.396 1.00 96.88 307 ARG A C 1
ATOM 2393 O O . ARG A 1 307 ? -7.945 -9.983 14.793 1.00 96.88 307 ARG A O 1
ATOM 2400 N N . LEU A 1 308 ? -7.371 -7.814 14.683 1.00 97.75 308 LEU A N 1
ATOM 2401 C CA . LEU A 1 308 ? -6.135 -7.932 15.448 1.00 97.75 308 LEU A CA 1
ATOM 2402 C C . LEU A 1 308 ? -6.331 -7.737 16.957 1.00 97.75 308 LEU A C 1
ATOM 2404 O O . LEU A 1 308 ? -5.457 -8.143 17.716 1.00 97.75 308 LEU A O 1
ATOM 2408 N N . GLU A 1 309 ? -7.454 -7.175 17.419 1.00 94.88 309 GLU A N 1
ATOM 2409 C CA . GLU A 1 309 ? -7.664 -6.815 18.835 1.00 94.88 309 GLU A CA 1
ATOM 2410 C C . GLU A 1 309 ? -7.475 -7.974 19.820 1.00 94.88 309 GLU A C 1
ATOM 2412 O O . GLU A 1 309 ? -6.991 -7.773 20.934 1.00 94.88 309 GLU A O 1
ATOM 2417 N N . SER A 1 310 ? -7.851 -9.194 19.425 1.00 94.12 310 SER A N 1
ATOM 2418 C CA . SER A 1 310 ? -7.697 -10.380 20.278 1.00 94.12 310 SER A CA 1
ATOM 2419 C C . SER A 1 310 ? -6.231 -10.750 20.520 1.00 94.12 310 SER A C 1
ATOM 2421 O O . SER A 1 310 ? -5.910 -11.334 21.552 1.00 94.12 310 SER A O 1
ATOM 2423 N N . ARG A 1 311 ? -5.342 -10.399 19.583 1.00 94.75 311 ARG A N 1
ATOM 2424 C CA . ARG A 1 311 ? -3.897 -10.671 19.634 1.00 94.75 311 ARG A CA 1
ATOM 2425 C C . ARG A 1 311 ? -3.079 -9.453 20.058 1.00 94.75 311 ARG A C 1
ATOM 2427 O O . ARG A 1 311 ? -1.991 -9.618 20.595 1.00 94.75 311 ARG A O 1
ATOM 2434 N N . ILE A 1 312 ? -3.594 -8.251 19.804 1.00 96.44 312 ILE A N 1
ATOM 2435 C CA . ILE A 1 312 ? -2.950 -6.964 20.078 1.00 96.44 312 ILE A CA 1
ATOM 2436 C C . ILE A 1 312 ? -3.955 -6.071 20.826 1.00 96.44 312 ILE A C 1
ATOM 2438 O O . ILE A 1 312 ? -4.629 -5.237 20.210 1.00 96.44 312 ILE A O 1
ATOM 2442 N N . PRO A 1 313 ? -4.106 -6.248 22.152 1.00 95.75 313 PRO A N 1
ATOM 2443 C CA . PRO A 1 313 ? -5.099 -5.523 22.946 1.00 95.75 313 PRO A CA 1
ATOM 2444 C C . PRO A 1 313 ? -4.950 -3.995 22.906 1.00 95.75 313 PRO A C 1
ATOM 2446 O O . PRO A 1 313 ? -5.932 -3.277 23.099 1.00 95.75 313 PRO A O 1
ATOM 2449 N N . GLU A 1 314 ? -3.750 -3.484 22.624 1.00 96.19 314 GLU A N 1
ATOM 2450 C CA . GLU A 1 314 ? -3.451 -2.058 22.462 1.00 96.19 314 GLU A CA 1
ATOM 2451 C C . GLU A 1 314 ? -4.269 -1.420 21.328 1.00 96.19 314 GLU A C 1
ATOM 2453 O O . GLU A 1 314 ? -4.590 -0.229 21.383 1.00 96.19 314 GLU A O 1
ATOM 2458 N N . LEU A 1 315 ? -4.689 -2.210 20.331 1.00 96.50 315 LEU A N 1
ATOM 2459 C CA . LEU A 1 315 ? -5.529 -1.727 19.234 1.00 96.50 315 LEU A CA 1
ATOM 2460 C C . LEU A 1 315 ? -6.937 -1.339 19.678 1.00 96.50 315 LEU A C 1
ATOM 2462 O O . LEU A 1 315 ? -7.568 -0.549 18.986 1.00 96.50 315 LEU A O 1
ATOM 2466 N N . ARG A 1 316 ? -7.410 -1.790 20.846 1.00 93.44 316 ARG A N 1
ATOM 2467 C CA . ARG A 1 316 ? -8.756 -1.467 21.347 1.00 93.44 316 ARG A CA 1
ATOM 2468 C C . ARG A 1 316 ? -8.974 0.044 21.514 1.00 93.44 316 ARG A C 1
ATOM 2470 O O . ARG A 1 316 ? -10.073 0.558 21.316 1.00 93.44 316 ARG A O 1
ATOM 2477 N N . ALA A 1 317 ? -7.917 0.779 21.865 1.00 89.19 317 ALA A N 1
ATOM 2478 C CA . ALA A 1 317 ? -7.970 2.238 21.926 1.00 89.19 317 ALA A CA 1
ATOM 2479 C C . ALA A 1 317 ? -8.091 2.858 20.525 1.00 89.19 317 ALA A C 1
ATOM 2481 O O . ALA A 1 317 ? -8.886 3.776 20.323 1.00 89.19 317 ALA A O 1
ATOM 2482 N N . LEU A 1 318 ? -7.333 2.338 19.556 1.00 92.12 318 LEU A N 1
ATOM 2483 C CA . LEU A 1 318 ? -7.375 2.793 18.169 1.00 92.12 318 LEU A CA 1
ATOM 2484 C C . LEU A 1 318 ? -8.748 2.511 17.538 1.00 92.12 318 LEU A C 1
ATOM 2486 O O . LEU A 1 318 ? -9.331 3.407 16.931 1.00 92.12 318 LEU A O 1
ATOM 2490 N N . THR A 1 319 ? -9.304 1.313 17.725 1.00 93.31 319 THR A N 1
ATOM 2491 C CA . THR A 1 319 ? -10.610 0.927 17.169 1.00 93.31 319 THR A CA 1
ATOM 2492 C C . THR A 1 319 ? -11.767 1.708 17.774 1.00 93.31 319 THR A C 1
ATOM 2494 O O . THR A 1 319 ? -12.639 2.154 17.031 1.00 93.31 319 THR A O 1
ATOM 2497 N N . SER A 1 320 ? -11.741 1.987 19.079 1.00 91.25 320 SER A N 1
ATOM 2498 C CA . SER A 1 320 ? -12.721 2.874 19.722 1.00 91.25 320 SER A CA 1
ATOM 2499 C C . SER A 1 320 ? -12.711 4.290 19.120 1.00 91.25 320 SER A C 1
ATOM 2501 O O . SER A 1 320 ? -13.769 4.870 18.846 1.00 91.25 320 SER A O 1
ATOM 2503 N N . VAL A 1 321 ? -11.524 4.836 18.835 1.00 91.56 321 VAL A N 1
ATOM 2504 C CA . VAL A 1 321 ? -11.391 6.135 18.157 1.00 91.56 321 VAL A CA 1
ATOM 2505 C C . VAL A 1 321 ? -11.917 6.065 16.721 1.00 91.56 321 VAL A C 1
ATOM 2507 O O . VAL A 1 321 ? -12.664 6.948 16.306 1.00 91.56 321 VAL A O 1
ATOM 2510 N N . ILE A 1 322 ? -11.594 5.008 15.973 1.00 92.88 322 ILE A N 1
ATOM 2511 C CA . ILE A 1 322 ? -12.090 4.806 14.602 1.00 92.88 322 ILE A CA 1
ATOM 2512 C C . ILE A 1 322 ? -13.621 4.724 14.569 1.00 92.88 322 ILE A C 1
ATOM 2514 O O . ILE A 1 322 ? -14.241 5.350 13.711 1.00 92.88 322 ILE A O 1
ATOM 2518 N N . GLN A 1 323 ? -14.242 4.005 15.506 1.00 89.75 323 GLN A N 1
ATOM 2519 C CA . GLN A 1 323 ? -15.703 3.915 15.617 1.00 89.75 323 GLN A CA 1
ATOM 2520 C C . GLN A 1 323 ? -16.332 5.292 15.851 1.00 89.75 323 GLN A C 1
ATOM 2522 O O . GLN A 1 323 ? -17.272 5.663 15.151 1.00 89.75 323 GLN A O 1
ATOM 2527 N N . THR A 1 324 ? -15.759 6.076 16.769 1.00 89.56 324 THR A N 1
ATOM 2528 C CA . THR A 1 324 ? -16.206 7.450 17.051 1.00 89.56 324 THR A CA 1
ATOM 2529 C C . THR A 1 324 ? -16.124 8.329 15.799 1.00 89.56 324 THR A C 1
ATOM 2531 O O . THR A 1 324 ? -17.071 9.038 15.465 1.00 89.56 324 THR A O 1
ATOM 2534 N N . LEU A 1 325 ? -15.005 8.257 15.071 1.00 89.50 325 LEU A N 1
ATOM 2535 C CA . LEU A 1 325 ? -14.798 8.999 13.825 1.00 89.50 325 LEU A CA 1
ATOM 2536 C C . LEU A 1 325 ? -15.774 8.576 12.720 1.00 89.50 325 LEU A C 1
ATOM 2538 O O . LEU A 1 325 ? -16.273 9.426 11.987 1.00 89.50 325 LEU A O 1
ATOM 2542 N N . THR A 1 326 ? -16.050 7.276 12.608 1.00 87.38 326 THR A N 1
ATOM 2543 C CA . THR A 1 326 ? -16.961 6.720 11.595 1.00 87.38 326 THR A CA 1
ATOM 2544 C C . THR A 1 326 ? -18.384 7.229 11.823 1.00 87.38 326 THR A C 1
ATOM 2546 O O . THR A 1 326 ? -18.981 7.799 10.914 1.00 87.38 326 THR A O 1
ATOM 2549 N N . GLN A 1 327 ? -18.880 7.143 13.062 1.00 84.38 327 GLN A N 1
ATOM 2550 C CA . GLN A 1 327 ? -20.208 7.642 13.442 1.00 84.38 327 GLN A CA 1
ATOM 2551 C C . GLN A 1 327 ? -20.349 9.153 13.211 1.00 84.38 327 GLN A C 1
ATOM 2553 O O . GLN A 1 327 ? -21.382 9.627 12.729 1.00 84.38 327 GLN A O 1
ATOM 2558 N N . ALA A 1 328 ? -19.301 9.923 13.524 1.00 82.06 328 ALA A N 1
ATOM 2559 C CA . ALA A 1 328 ? -19.281 11.361 13.274 1.00 82.06 328 ALA A CA 1
ATOM 2560 C C . ALA A 1 328 ? -19.347 11.685 11.771 1.00 82.06 328 ALA A C 1
ATOM 2562 O O . ALA A 1 328 ? -20.077 12.591 11.367 1.00 82.06 328 ALA A O 1
ATOM 2563 N N . ALA A 1 329 ? -18.627 10.929 10.936 1.00 78.56 329 ALA A N 1
ATOM 2564 C CA . ALA A 1 329 ? -18.624 11.120 9.490 1.00 78.56 329 ALA A CA 1
ATOM 2565 C C . ALA A 1 329 ? -19.987 10.786 8.849 1.00 78.56 329 ALA A C 1
ATOM 2567 O O . ALA A 1 329 ? -20.462 11.537 7.999 1.00 78.56 329 ALA A O 1
ATOM 2568 N N . GLU A 1 330 ? -20.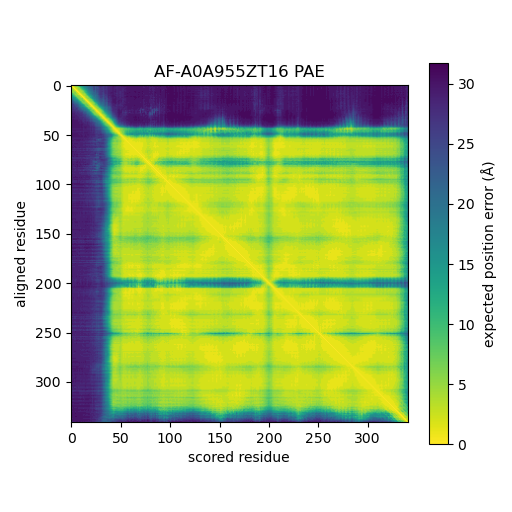650 9.717 9.296 1.00 77.12 330 GLU A N 1
ATOM 2569 C CA . GLU A 1 330 ? -21.996 9.328 8.836 1.00 77.12 330 GLU A CA 1
ATOM 2570 C C . GLU A 1 330 ? -23.077 10.340 9.265 1.00 77.12 330 GLU A C 1
ATOM 2572 O O . GLU A 1 330 ? -23.976 10.694 8.493 1.00 77.12 330 GLU A O 1
ATOM 2577 N N . SER A 1 331 ? -22.963 10.880 10.482 1.00 75.06 331 SER A N 1
ATOM 2578 C CA . SER A 1 331 ? -23.869 11.921 10.997 1.00 75.06 331 SER A CA 1
ATOM 2579 C C . SER A 1 331 ? -23.737 13.243 10.220 1.00 75.06 331 SER A C 1
ATOM 2581 O O . SER A 1 331 ? -24.718 13.954 9.983 1.00 75.06 331 SER A O 1
ATOM 2583 N N . ALA A 1 332 ? -22.524 13.577 9.773 1.00 70.81 332 ALA A N 1
ATOM 2584 C CA . ALA A 1 332 ? -22.275 14.756 8.947 1.00 70.81 332 ALA A CA 1
ATOM 2585 C C . ALA A 1 332 ? -22.822 14.613 7.512 1.00 70.81 332 ALA A C 1
ATOM 2587 O O . ALA A 1 332 ? -23.231 15.611 6.920 1.00 70.81 332 ALA A O 1
ATOM 2588 N N . ASP A 1 333 ? -22.856 13.399 6.947 1.00 64.75 333 ASP A N 1
ATOM 2589 C CA . ASP A 1 333 ? -23.410 13.168 5.602 1.00 64.75 333 ASP A CA 1
ATOM 2590 C C . ASP A 1 333 ? -24.949 13.180 5.604 1.00 64.75 333 ASP A C 1
ATOM 2592 O O . ASP A 1 333 ? -25.580 13.814 4.758 1.00 64.75 333 ASP A O 1
ATOM 2596 N N . SER A 1 334 ? -25.572 12.552 6.607 1.00 61.72 334 SER A N 1
ATOM 2597 C CA . SER A 1 334 ? -27.037 12.537 6.763 1.00 61.72 334 SER A CA 1
ATOM 2598 C C . SER A 1 334 ? -27.633 13.933 6.984 1.00 61.72 334 SER A C 1
ATOM 2600 O O . SER A 1 334 ? -28.654 14.272 6.387 1.00 61.72 334 SER A O 1
ATOM 2602 N N . SER A 1 335 ? -26.968 14.779 7.776 1.00 57.19 335 SER A N 1
ATOM 2603 C CA . SER A 1 335 ? -27.393 16.168 8.008 1.00 57.19 335 SER A CA 1
ATOM 2604 C C . SER A 1 335 ? -27.257 17.075 6.779 1.00 57.19 335 SER A C 1
ATOM 2606 O O . SER A 1 335 ? -28.026 18.026 6.652 1.00 57.19 335 SER A O 1
ATOM 2608 N N . ARG A 1 336 ? -26.329 16.783 5.857 1.00 58.69 336 ARG A N 1
ATOM 2609 C CA . ARG A 1 336 ? -26.225 17.481 4.563 1.00 58.69 336 ARG A CA 1
ATOM 2610 C C . ARG A 1 336 ? -27.338 17.062 3.610 1.00 58.69 336 ARG A C 1
ATOM 2612 O O . ARG A 1 336 ? -28.045 17.919 3.096 1.00 58.69 336 ARG A O 1
ATOM 2619 N N . ARG A 1 337 ? -27.576 15.754 3.463 1.00 56.62 337 ARG A N 1
ATOM 2620 C CA . ARG A 1 337 ? -28.653 15.229 2.602 1.00 56.62 337 ARG A CA 1
ATOM 2621 C C . ARG A 1 337 ? -30.051 15.686 3.029 1.00 56.62 337 ARG A C 1
ATOM 2623 O O . ARG A 1 337 ? -30.911 15.835 2.175 1.00 56.62 337 ARG A O 1
ATOM 2630 N N . GLY A 1 338 ? -30.275 15.917 4.324 1.00 49.41 338 GLY A N 1
ATOM 2631 C CA . GLY A 1 338 ? -31.545 16.438 4.844 1.00 49.41 338 GLY A CA 1
ATOM 2632 C C . GLY A 1 338 ? -31.745 17.954 4.709 1.00 49.41 338 GLY A C 1
ATOM 2633 O O . GLY A 1 338 ? -32.837 18.426 4.999 1.00 49.41 338 GLY A O 1
ATOM 2634 N N . ARG A 1 339 ? -30.717 18.724 4.319 1.00 50.75 339 ARG A N 1
ATOM 2635 C CA . ARG A 1 339 ? -30.835 20.168 4.025 1.00 50.75 339 ARG A CA 1
ATOM 2636 C C . ARG A 1 339 ? -31.034 20.467 2.537 1.00 50.75 339 ARG A C 1
ATOM 2638 O O . ARG A 1 339 ? -31.520 21.545 2.217 1.00 50.75 339 ARG A O 1
ATOM 2645 N N . ASP A 1 340 ? -30.673 19.524 1.669 1.00 46.88 340 ASP A N 1
ATOM 2646 C CA . ASP A 1 340 ? -30.765 19.654 0.210 1.00 46.88 340 ASP A CA 1
ATOM 2647 C C . ASP A 1 340 ? -32.038 19.005 -0.386 1.00 46.88 340 ASP A C 1
ATOM 2649 O O . ASP A 1 340 ? -32.175 18.949 -1.610 1.00 46.88 340 ASP A O 1
ATOM 2653 N N . GLY A 1 341 ? -32.952 18.491 0.450 1.00 38.03 341 GLY A N 1
ATOM 2654 C CA . GLY A 1 341 ? -34.226 17.867 0.048 1.00 38.03 341 GLY A CA 1
ATOM 2655 C C . GLY A 1 341 ? -35.438 18.612 0.583 1.00 38.03 341 GLY A C 1
ATOM 2656 O O . GLY A 1 341 ? -36.454 18.653 -0.142 1.00 38.03 341 GLY A O 1
#

Secondary structure (DSSP, 8-state):
-------------------------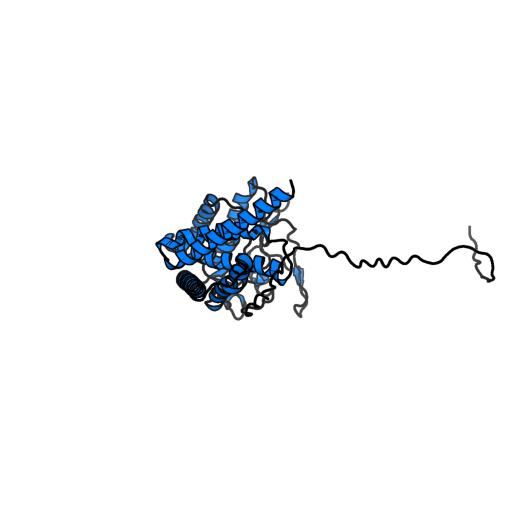------------------PPPPPP--PPPPSTTHHHHHHHTT---PPEEEE-TTSS-EEE----S-BGGG--HHHHHHHHHHHHHHHHHHHT----TTTSGGGT-B--HHHHHHHHHHIIIIIHHHHHSS---HHHHHHHHHHHHHHHHHHTTSPPEEE-S---GGGEEEE---SSS--EEEE--GGG-EEE-TTHHHHHHHT-SS----HHHHHHHHHHHHTTSTT---HHHHHHHHHHHHHHHHHHHHHHHHHHHHHS---TTGGGHHHHHHHHHHHHHHHTTT-TTHHHHHHHHHHHHHHHHHHHHHHHTT--

Radius of gyration: 27.2 Å; Cα contacts (8 Å, |Δi|>4): 440; chains: 1; bounding box: 58×82×98 Å

Nearest PDB structures (foldseek):
  3csv-assembly1_A-2  TM=8.604E-01  e=2.186E-09  Ruegeria sp. TM1040
  6q58-assembly1_A  TM=4.958E-01  e=3.074E+00  Streptomyces lividans 1326
  5fu6-assembly2_A  TM=2.593E-01  e=6.925E+00  Homo sapiens

Solvent-accessible surface area (backbone atoms only — not comparable to full-atom values): 19857 Å² total; per-residue (Å²): 136,86,88,79,87,87,87,79,87,81,89,83,92,88,81,89,81,85,85,85,84,83,85,85,84,81,86,85,82,89,83,91,81,86,82,81,72,74,75,75,76,70,74,59,73,83,77,82,89,86,75,79,81,57,66,52,67,58,50,54,62,51,41,42,74,72,70,45,53,43,67,51,75,79,48,63,48,96,86,65,86,46,73,44,60,49,85,66,71,89,44,25,56,56,77,49,55,78,93,48,37,66,63,53,51,52,56,57,48,57,48,52,36,58,48,39,67,59,82,68,58,36,92,72,34,55,40,65,65,35,64,68,46,68,69,64,52,51,49,25,48,48,35,27,56,52,27,30,40,25,68,72,67,76,44,67,64,52,74,68,55,47,49,47,45,52,50,27,47,49,58,37,42,68,60,44,65,80,46,67,69,24,52,26,45,67,58,40,29,37,76,33,31,25,45,42,77,58,53,101,88,42,73,60,44,68,32,46,50,74,55,39,63,24,24,22,25,41,82,47,52,38,55,35,32,4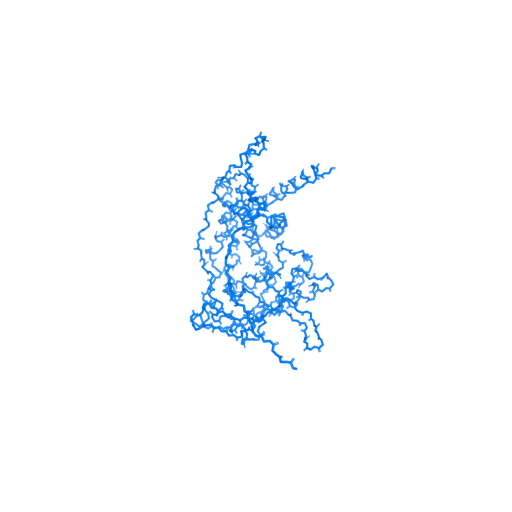3,60,66,33,67,84,47,94,65,59,67,70,57,46,50,50,51,51,56,64,39,40,74,58,32,90,77,45,61,58,67,76,55,45,54,51,34,34,29,35,50,35,29,50,48,33,41,32,52,39,15,50,39,44,39,32,34,71,74,72,61,50,50,91,56,50,83,33,43,54,57,26,34,51,52,26,35,53,29,39,54,75,40,28,89,83,38,65,52,33,52,60,50,38,55,50,35,52,54,52,36,54,51,49,53,54,56,52,54,58,49,58,68,72,79,109